Protein AF-A0AA85G7V7-F1 (afdb_monomer)

pLDDT: mean 88.7, std 12.55, range [37.25, 98.38]

Sequence (178 aa):
MRIQRNQSQPVPSDRFKNKISYIYYGAPQFSCSYYGSHVQQIQFSEDLDRDYVFALERSHIGTINNYIEENEKSEARVLDEKELLGVQRNFSIKINGSDVTATMTSLIHPNGKISFYYDNIPKEIEESQLTSKINGIEKCGNGLTKHEISVPAKWIKSGSLVEFEAIGEYVYRNNGRK

Solvent-accessible surface area (backbone atoms only — not comparable to full-atom values): 9751 Å² total; per-residue (Å²): 116,50,80,47,67,81,44,74,81,92,65,68,73,84,63,39,68,45,71,43,91,51,70,40,79,49,58,65,70,41,74,29,39,52,24,65,29,54,50,53,36,34,40,41,40,54,86,45,77,44,28,43,34,19,26,75,95,70,39,79,43,32,40,44,29,68,44,64,57,93,47,82,44,75,51,30,20,32,29,86,44,68,72,39,37,34,41,40,36,39,32,37,33,76,56,96,88,40,86,41,69,28,35,38,33,42,38,40,38,52,87,25,32,36,36,42,38,29,36,62,47,68,86,84,61,57,60,88,38,46,45,40,35,41,36,39,50,32,58,58,89,95,44,80,42,78,45,76,52,68,58,61,36,96,58,74,32,50,23,20,39,37,38,38,65,54,81,55,62,45,73,79,79,80,82,72,83,125

Nearest PDB structures (foldseek):
  2vgr-assembly3_C  TM=5.320E-01  e=8.558E+00  Prochlorococcus phage P-SSM2
  2vcl-assembly1_A  TM=3.700E-01  e=7.346E+00  Prochlorococcus phage P-SSM2
  2x9j-assembly2_B  TM=3.273E-01  e=5.992E+00  Prochlorococcus phage P-SSM2

Organism: NCBI:txid6188

Mean predicted aligned error: 5.6 Å

Radius of gyration: 16.6 Å; Cα contacts (8 Å, |Δi|>4): 435; chains: 1; bounding box: 49×33×54 Å

Foldseek 3Di:
DDKDFQADDPDDPVLLPAWAPAKDKAAALAWADAQAATWGIWIDGQPDQWIFTAGPPRHTFWIWGWFFPPFPHKIKTWRHDNFKTWIKIWTFHADPNDTFIKIWIWMAGNHRKIKIATARDDPRRDLVRGWGKIWGWADDPPDTDIDIDTDRSVQRDHRMMDMDHNHHHHDDDPPPDD

Structure (mmCIF, N/CA/C/O backbone):
data_AF-A0AA85G7V7-F1
#
_entry.id   AF-A0AA85G7V7-F1
#
loop_
_atom_site.group_PDB
_atom_site.id
_atom_site.type_symbol
_atom_site.label_atom_id
_atom_site.label_alt_id
_atom_site.label_comp_id
_atom_site.label_asym_id
_atom_site.label_entity_id
_atom_site.label_seq_id
_atom_site.pdbx_PDB_ins_code
_atom_site.Cartn_x
_atom_site.Cartn_y
_atom_site.Cartn_z
_atom_site.occupancy
_atom_site.B_iso_or_equiv
_atom_site.auth_seq_id
_atom_site.auth_comp_id
_atom_site.auth_asym_id
_atom_site.auth_atom_id
_atom_site.pdbx_PDB_model_num
ATOM 1 N N . MET A 1 1 ? -7.788 7.686 -11.917 1.00 90.38 1 MET A N 1
ATOM 2 C CA . MET A 1 1 ? -8.170 7.246 -10.556 1.00 90.38 1 MET A CA 1
ATOM 3 C C . MET A 1 1 ? -9.670 6.986 -10.521 1.00 90.38 1 MET A C 1
ATOM 5 O O . MET A 1 1 ? -10.423 7.823 -11.006 1.00 90.38 1 MET A O 1
ATOM 9 N N . ARG A 1 2 ? -10.097 5.850 -9.966 1.00 94.81 2 ARG A N 1
ATOM 10 C CA . ARG A 1 2 ? -11.501 5.477 -9.726 1.00 94.81 2 ARG A CA 1
ATOM 11 C C . ARG A 1 2 ? -11.693 5.246 -8.229 1.00 94.81 2 ARG A C 1
ATOM 13 O O . ARG A 1 2 ? -10.828 4.652 -7.602 1.00 94.81 2 ARG A O 1
ATOM 20 N N . ILE A 1 3 ? -12.808 5.707 -7.666 1.00 95.50 3 ILE A N 1
ATOM 21 C CA . ILE A 1 3 ? -13.117 5.550 -6.239 1.00 95.50 3 ILE A CA 1
ATOM 22 C C . ILE A 1 3 ? -14.445 4.809 -6.101 1.00 95.50 3 ILE A C 1
ATOM 24 O O . ILE A 1 3 ? -15.427 5.163 -6.754 1.00 95.50 3 ILE A 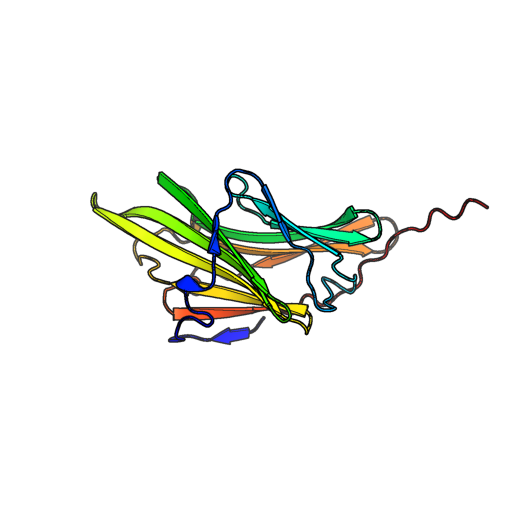O 1
ATOM 28 N N . GLN A 1 4 ? -14.468 3.794 -5.246 1.00 96.38 4 GLN A N 1
ATOM 29 C CA . GLN A 1 4 ? -15.639 2.993 -4.906 1.00 96.38 4 GLN A CA 1
ATOM 30 C C . GLN A 1 4 ? -15.806 2.990 -3.379 1.00 96.38 4 GLN A C 1
ATOM 32 O O . GLN A 1 4 ? -14.821 3.039 -2.646 1.00 96.38 4 GLN A O 1
ATOM 37 N N . ARG A 1 5 ? -17.049 2.968 -2.889 1.00 95.12 5 ARG A N 1
ATOM 38 C CA . ARG A 1 5 ? -17.381 3.003 -1.452 1.00 95.12 5 ARG A CA 1
ATOM 39 C C . ARG A 1 5 ? -18.168 1.766 -1.045 1.00 95.12 5 ARG A C 1
ATOM 41 O O . ARG A 1 5 ? -18.759 1.116 -1.906 1.00 95.12 5 ARG A O 1
ATOM 48 N N . ASN A 1 6 ? -18.226 1.512 0.262 1.00 95.00 6 ASN A N 1
ATOM 49 C CA . ASN A 1 6 ? -18.945 0.386 0.865 1.00 95.00 6 ASN A CA 1
ATOM 50 C C . ASN A 1 6 ? -18.523 -0.959 0.253 1.00 95.00 6 ASN A C 1
ATOM 52 O O . ASN A 1 6 ? -19.352 -1.834 0.014 1.00 95.00 6 ASN A O 1
ATOM 56 N N . GLN A 1 7 ? -17.238 -1.077 -0.071 1.00 96.06 7 GLN A N 1
ATOM 57 C CA . GLN A 1 7 ? -16.639 -2.291 -0.597 1.00 96.06 7 GLN A CA 1
ATOM 58 C C . GLN A 1 7 ? -16.220 -3.190 0.560 1.00 96.06 7 GLN A C 1
ATOM 60 O O . GLN A 1 7 ? -15.767 -2.708 1.597 1.00 96.06 7 GLN A O 1
ATOM 65 N N . SER A 1 8 ? -16.354 -4.497 0.364 1.00 92.44 8 SER A N 1
ATOM 66 C CA . SER A 1 8 ? -15.691 -5.480 1.214 1.00 92.44 8 SER A CA 1
ATOM 67 C C . SER A 1 8 ? -14.198 -5.528 0.897 1.00 92.44 8 SER A C 1
ATOM 69 O O . SER A 1 8 ? -13.766 -5.111 -0.182 1.00 92.44 8 SER A O 1
ATOM 71 N N . GLN A 1 9 ? -13.412 -6.075 1.823 1.00 91.38 9 GLN A N 1
ATOM 72 C CA . GLN A 1 9 ? -11.984 -6.259 1.618 1.00 91.38 9 GLN A CA 1
ATOM 73 C C . GLN A 1 9 ? -11.725 -7.086 0.343 1.00 91.38 9 GLN A C 1
ATOM 75 O O . GLN A 1 9 ? -12.267 -8.186 0.214 1.00 91.38 9 GLN A O 1
ATOM 80 N N . PRO A 1 10 ? -10.900 -6.591 -0.601 1.00 93.25 10 PRO A N 1
ATOM 81 C CA . PRO A 1 10 ? -10.715 -7.242 -1.900 1.00 93.25 10 PRO A CA 1
ATOM 82 C C . PRO A 1 10 ? -9.956 -8.570 -1.798 1.00 93.25 10 PRO A C 1
ATOM 84 O O . PRO A 1 10 ? -10.078 -9.428 -2.669 1.00 93.25 10 PRO A O 1
ATOM 87 N N . VAL A 1 11 ? -9.158 -8.738 -0.741 1.00 94.56 11 VAL A N 1
ATOM 88 C CA . VAL A 1 11 ? -8.364 -9.938 -0.475 1.00 94.56 11 VAL A CA 1
ATOM 89 C C . VAL A 1 11 ? -8.426 -10.247 1.020 1.00 94.56 11 VAL A C 1
ATOM 91 O O . VAL A 1 11 ? -8.080 -9.362 1.799 1.00 94.56 11 VAL A O 1
ATOM 94 N N . PRO A 1 12 ? -8.806 -11.468 1.435 1.00 94.06 12 PRO A N 1
ATOM 95 C CA . PRO A 1 12 ? -8.785 -11.878 2.839 1.00 94.06 12 PRO A CA 1
ATOM 96 C C . PRO A 1 12 ? -7.427 -11.649 3.529 1.00 94.06 12 PRO A C 1
ATOM 98 O O . PRO A 1 12 ? -6.375 -11.945 2.956 1.00 94.06 12 PRO A O 1
ATOM 101 N N . SER A 1 13 ? -7.438 -11.132 4.764 1.00 91.75 13 SER A N 1
ATOM 102 C CA . SER A 1 13 ? -6.216 -10.785 5.516 1.00 91.75 13 SER A CA 1
ATOM 103 C C . SER A 1 13 ? -5.284 -11.974 5.785 1.00 91.75 13 SER A C 1
ATOM 105 O O . SER A 1 13 ? -4.071 -11.801 5.866 1.00 91.75 13 SER A O 1
ATOM 107 N N . ASP A 1 14 ? -5.812 -13.195 5.877 1.00 93.69 14 ASP A N 1
ATOM 108 C CA . ASP A 1 14 ? -5.041 -14.428 6.091 1.00 93.69 14 ASP A CA 1
ATOM 109 C C . ASP A 1 14 ? -4.163 -14.823 4.887 1.00 93.69 14 ASP A C 1
ATOM 111 O O . ASP A 1 14 ? -3.233 -15.625 5.026 1.00 93.69 14 ASP A O 1
ATOM 115 N N . ARG A 1 15 ? -4.394 -14.220 3.713 1.00 96.50 15 ARG A N 1
ATOM 116 C CA . ARG A 1 15 ? -3.519 -14.387 2.542 1.00 96.50 15 ARG A CA 1
ATOM 117 C C . ARG A 1 15 ? -2.224 -13.579 2.632 1.00 96.50 15 ARG A C 1
ATOM 119 O O . ARG A 1 15 ? -1.253 -13.933 1.966 1.00 96.50 15 ARG A O 1
ATOM 126 N N . PHE A 1 16 ? -2.157 -12.553 3.481 1.00 96.31 16 PHE A N 1
ATOM 127 C CA . PHE A 1 16 ? -0.933 -11.782 3.721 1.00 96.31 16 PHE A CA 1
ATOM 128 C C . PHE A 1 16 ? -0.045 -12.519 4.734 1.00 96.31 16 PHE A C 1
ATOM 130 O O . PHE A 1 16 ? -0.104 -12.282 5.942 1.00 96.31 16 PHE A O 1
ATOM 137 N N . LYS A 1 17 ? 0.758 -13.465 4.239 1.00 92.12 17 LYS A N 1
ATOM 138 C CA . LYS A 1 17 ? 1.506 -14.420 5.079 1.00 92.12 17 LYS A CA 1
ATOM 139 C C . LYS A 1 17 ? 2.880 -13.919 5.517 1.00 92.12 17 LYS A C 1
ATOM 141 O O . LYS A 1 17 ? 3.362 -14.313 6.577 1.00 92.12 17 LYS A O 1
ATOM 146 N N . ASN A 1 18 ? 3.516 -13.066 4.718 1.00 92.44 18 ASN A N 1
ATOM 147 C CA . ASN A 1 18 ? 4.919 -12.709 4.908 1.00 92.44 18 ASN A CA 1
ATOM 148 C C . ASN A 1 18 ? 5.035 -11.436 5.746 1.00 92.44 18 ASN A C 1
ATOM 150 O O . ASN A 1 18 ? 4.876 -10.338 5.216 1.00 92.44 18 ASN A O 1
ATOM 154 N N . LYS A 1 19 ? 5.307 -11.566 7.048 1.00 93.81 19 LYS A N 1
ATOM 155 C CA . LYS A 1 19 ? 5.587 -10.406 7.906 1.00 93.81 19 LYS A CA 1
ATOM 156 C C . LYS A 1 19 ? 6.897 -9.734 7.483 1.00 93.81 19 LYS A C 1
ATOM 158 O O . LYS A 1 19 ? 7.908 -10.410 7.299 1.00 93.81 19 LYS A O 1
ATOM 163 N N . ILE A 1 20 ? 6.868 -8.413 7.345 1.00 91.94 20 ILE A N 1
ATOM 164 C CA . ILE A 1 20 ? 8.054 -7.593 7.090 1.00 91.94 20 ILE A CA 1
ATOM 165 C C . ILE A 1 20 ? 8.674 -7.252 8.445 1.00 91.94 20 ILE A C 1
ATOM 167 O O . ILE A 1 20 ? 7.938 -6.885 9.350 1.00 91.94 20 ILE A O 1
ATOM 171 N N . SER A 1 21 ? 9.991 -7.420 8.587 1.00 86.44 21 SER A N 1
ATOM 172 C CA . SER A 1 21 ? 10.745 -7.023 9.792 1.00 86.44 21 SER A CA 1
ATOM 173 C C . SER A 1 21 ? 11.713 -5.856 9.558 1.00 86.44 21 SER A C 1
ATOM 175 O O . SER A 1 21 ? 12.364 -5.400 10.488 1.00 86.44 21 SER A O 1
ATOM 177 N N . TYR A 1 22 ? 11.930 -5.486 8.290 1.00 87.00 22 TYR A N 1
ATOM 178 C CA . TYR A 1 22 ? 12.720 -4.324 7.870 1.00 87.00 22 TYR A CA 1
ATOM 179 C C . TYR A 1 22 ? 12.379 -3.982 6.413 1.00 87.00 22 TYR A C 1
ATOM 181 O O . TYR A 1 22 ? 11.714 -2.986 6.114 1.00 87.00 22 TYR A O 1
ATOM 189 N N . ILE A 1 23 ? 12.771 -4.870 5.492 1.00 92.56 23 ILE A N 1
ATOM 190 C CA . ILE A 1 23 ? 12.525 -4.754 4.053 1.00 92.56 23 ILE A CA 1
ATOM 191 C C . ILE A 1 23 ? 12.128 -6.122 3.490 1.00 92.56 23 ILE A C 1
ATOM 193 O O . ILE A 1 23 ? 12.767 -7.129 3.794 1.00 92.56 23 ILE A O 1
ATOM 197 N N . TYR A 1 24 ? 11.119 -6.144 2.620 1.00 94.50 24 TYR A N 1
ATOM 198 C CA . TYR A 1 24 ? 10.768 -7.281 1.769 1.00 94.50 24 TYR A CA 1
ATOM 199 C C . TYR A 1 24 ? 10.870 -6.873 0.297 1.00 94.50 24 TYR A C 1
ATOM 201 O O . TYR A 1 24 ? 10.318 -5.853 -0.114 1.00 94.50 24 TYR A O 1
ATOM 209 N N . TYR A 1 25 ? 11.544 -7.688 -0.510 1.00 94.00 25 TYR A N 1
ATOM 210 C CA . TYR A 1 25 ? 11.654 -7.476 -1.951 1.00 94.00 25 TYR A CA 1
ATOM 211 C C . TYR A 1 25 ? 10.684 -8.400 -2.690 1.00 94.00 25 TYR A C 1
ATOM 213 O O . TYR A 1 25 ? 10.953 -9.591 -2.827 1.00 94.00 25 TYR A O 1
ATOM 221 N N . GLY A 1 26 ? 9.571 -7.852 -3.176 1.00 92.75 26 GLY A N 1
ATOM 222 C CA . GLY A 1 26 ? 8.610 -8.575 -4.007 1.00 92.75 26 GLY A CA 1
ATOM 223 C C . GLY A 1 26 ? 8.952 -8.434 -5.484 1.00 92.75 26 GLY A C 1
ATOM 224 O O . GLY A 1 26 ? 9.066 -7.317 -5.985 1.00 92.75 26 GLY A O 1
ATOM 225 N N . ALA A 1 27 ? 9.109 -9.552 -6.187 1.00 93.50 27 ALA A N 1
ATOM 226 C CA . ALA A 1 27 ? 9.249 -9.575 -7.639 1.00 93.50 27 ALA A CA 1
ATOM 227 C C . ALA A 1 27 ? 7.928 -10.083 -8.236 1.00 93.50 27 ALA A C 1
ATOM 229 O O . ALA A 1 27 ? 7.609 -11.257 -8.032 1.00 93.50 27 ALA A O 1
ATOM 230 N N . PRO A 1 28 ? 7.142 -9.237 -8.933 1.00 93.19 28 PRO A N 1
ATOM 231 C CA . PRO A 1 28 ? 5.904 -9.683 -9.559 1.00 93.19 28 PRO A CA 1
ATOM 232 C C . PRO A 1 28 ? 6.138 -10.925 -10.429 1.00 93.19 28 PRO A C 1
ATOM 234 O O . PRO A 1 28 ? 6.977 -10.924 -11.326 1.00 93.19 28 PRO A O 1
ATOM 237 N N . GLN A 1 29 ? 5.371 -11.987 -10.185 1.00 94.00 29 GLN A N 1
ATOM 238 C CA . GLN A 1 29 ? 5.390 -13.214 -11.000 1.00 94.00 29 GLN A CA 1
ATOM 239 C C . GLN A 1 29 ? 4.564 -13.074 -12.293 1.00 94.00 29 GLN A C 1
ATOM 241 O O . GLN A 1 29 ? 4.381 -14.032 -13.044 1.00 94.00 29 GLN A O 1
ATOM 246 N N . PHE A 1 30 ? 4.075 -11.865 -12.548 1.00 93.88 30 PHE A N 1
ATOM 247 C CA . PHE A 1 30 ? 3.276 -11.455 -13.686 1.00 93.88 30 PHE A CA 1
ATOM 248 C C . PHE A 1 30 ? 3.885 -10.191 -14.293 1.00 93.88 30 PHE A C 1
ATOM 250 O O . PHE A 1 30 ? 4.529 -9.397 -13.608 1.00 93.88 30 PHE A O 1
ATOM 257 N N . SER A 1 31 ? 3.658 -9.976 -15.588 1.00 91.62 31 SER A N 1
ATOM 258 C CA . SER A 1 31 ? 4.091 -8.739 -16.232 1.00 91.62 31 SER A CA 1
ATOM 259 C C . SER A 1 31 ? 3.176 -7.597 -15.817 1.00 91.62 31 SER A C 1
ATOM 261 O O . SER A 1 31 ? 1.988 -7.641 -16.109 1.00 91.62 31 SER A O 1
ATOM 263 N N . CYS A 1 32 ? 3.727 -6.560 -15.198 1.00 92.31 32 CYS A N 1
ATOM 264 C CA . CYS A 1 32 ? 3.035 -5.298 -14.969 1.00 92.31 32 CYS A CA 1
ATOM 265 C C . CYS A 1 32 ? 3.955 -4.112 -15.276 1.00 92.31 32 CYS A C 1
ATOM 267 O O . CYS A 1 32 ? 5.183 -4.248 -15.348 1.00 92.31 32 CYS A O 1
ATOM 269 N N . SER A 1 33 ? 3.341 -2.948 -15.474 1.00 90.44 33 SER A N 1
ATOM 270 C CA . SER A 1 33 ? 4.039 -1.701 -15.778 1.00 90.44 33 SER A CA 1
ATOM 271 C C . SER A 1 33 ? 3.638 -0.601 -14.803 1.00 90.44 33 SER A C 1
ATOM 273 O O . SER A 1 33 ? 2.505 -0.566 -14.326 1.00 90.44 33 SER A O 1
ATOM 275 N N . TYR A 1 34 ? 4.564 0.315 -14.538 1.00 89.88 34 TYR A N 1
ATOM 276 C CA . TYR A 1 34 ? 4.383 1.478 -13.677 1.00 89.88 34 TYR A CA 1
ATOM 277 C C . TYR A 1 34 ? 4.953 2.706 -14.398 1.00 89.88 34 TYR A C 1
ATOM 279 O O . TYR A 1 34 ? 6.154 2.753 -14.665 1.00 89.88 34 TYR A O 1
ATOM 287 N N . TYR A 1 35 ? 4.090 3.658 -14.782 1.00 85.81 35 TYR A N 1
ATOM 288 C CA . TYR A 1 35 ? 4.427 4.751 -15.714 1.00 85.81 35 TYR A CA 1
ATOM 289 C C . TYR A 1 35 ? 5.179 4.230 -16.949 1.00 85.81 35 TYR A C 1
ATOM 291 O O . TYR A 1 35 ? 6.292 4.648 -17.254 1.00 85.81 35 TYR A O 1
ATOM 299 N N . GLY A 1 36 ? 4.603 3.230 -17.621 1.00 83.75 36 GLY A N 1
ATOM 300 C CA . GLY A 1 36 ? 5.126 2.696 -18.885 1.00 83.75 36 GLY A CA 1
ATOM 301 C C . GLY A 1 36 ? 6.381 1.822 -18.768 1.00 83.75 36 GLY A C 1
ATOM 302 O O . GLY A 1 36 ? 6.701 1.106 -19.712 1.00 83.75 36 GLY A O 1
ATOM 303 N N . SER A 1 37 ? 7.063 1.801 -17.618 1.00 87.69 37 SER A N 1
ATOM 304 C CA . SER A 1 37 ? 8.195 0.901 -17.379 1.00 87.69 37 SER A CA 1
ATOM 305 C C . SER A 1 37 ? 7.769 -0.422 -16.772 1.00 87.69 37 SER A C 1
ATOM 307 O O . SER A 1 37 ? 6.972 -0.452 -15.837 1.00 87.69 37 SER A O 1
ATOM 309 N N . HIS A 1 38 ? 8.356 -1.511 -17.269 1.00 91.19 38 HIS A N 1
ATOM 310 C CA . HIS A 1 38 ? 8.171 -2.839 -16.699 1.00 91.19 38 HIS A CA 1
ATOM 311 C C . HIS A 1 38 ? 8.708 -2.894 -15.263 1.00 91.19 38 HIS A C 1
ATOM 313 O O . HIS A 1 38 ? 9.866 -2.542 -15.010 1.00 91.19 38 HIS A O 1
ATOM 319 N N . VAL A 1 39 ? 7.867 -3.346 -14.334 1.00 92.25 39 VAL A N 1
ATOM 320 C CA . VAL A 1 39 ? 8.228 -3.487 -12.921 1.00 92.25 39 VAL A CA 1
ATOM 321 C C . VAL A 1 39 ? 8.983 -4.794 -12.729 1.00 92.25 39 VAL A C 1
ATOM 323 O O . VAL A 1 39 ? 8.438 -5.869 -12.956 1.00 92.25 39 VAL A O 1
ATOM 326 N N . GLN A 1 40 ? 10.228 -4.704 -12.266 1.00 93.75 40 GLN A N 1
ATOM 327 C CA . GLN A 1 40 ? 11.017 -5.886 -11.912 1.00 93.75 40 GLN A CA 1
ATOM 328 C C . GLN A 1 40 ? 10.889 -6.254 -10.442 1.00 93.75 40 GLN A C 1
ATOM 330 O O . GLN A 1 40 ? 10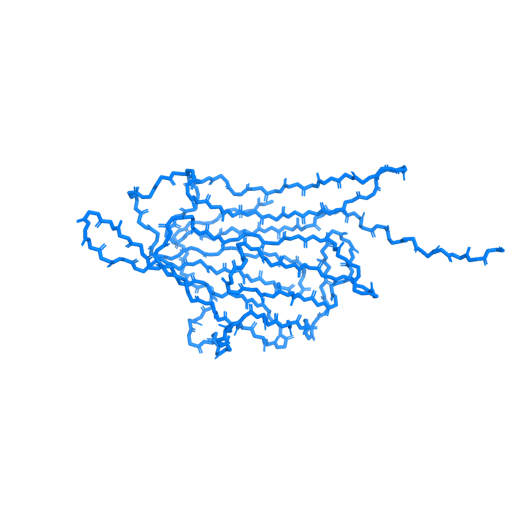.923 -7.428 -10.079 1.00 93.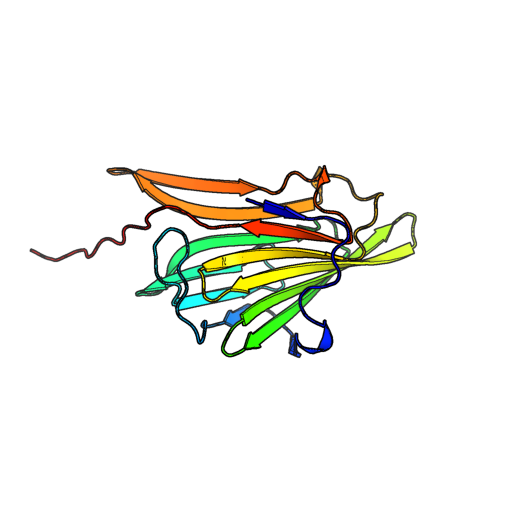75 40 GLN A O 1
ATOM 335 N N . GLN A 1 41 ? 10.818 -5.240 -9.585 1.00 94.94 41 GLN A N 1
ATOM 336 C CA . GLN A 1 41 ? 10.881 -5.429 -8.149 1.00 94.94 41 GLN A CA 1
ATOM 337 C C . GLN A 1 41 ? 10.202 -4.274 -7.433 1.00 94.94 41 GLN A C 1
ATOM 339 O O . GLN A 1 41 ? 10.233 -3.124 -7.877 1.00 94.94 41 GLN A O 1
ATOM 344 N N . ILE A 1 42 ? 9.630 -4.597 -6.283 1.00 94.94 42 ILE A N 1
ATOM 345 C CA . ILE A 1 42 ? 9.064 -3.647 -5.345 1.00 94.94 42 ILE A CA 1
ATOM 346 C C . ILE A 1 42 ? 9.677 -3.914 -3.986 1.00 94.94 42 ILE A C 1
ATOM 348 O O . ILE A 1 42 ? 9.718 -5.050 -3.513 1.00 94.94 42 ILE A O 1
ATOM 352 N N . GLN A 1 43 ? 10.180 -2.856 -3.374 1.00 95.12 43 GLN A N 1
ATOM 353 C CA . GLN A 1 43 ? 10.709 -2.889 -2.027 1.00 95.12 43 GLN A CA 1
ATOM 354 C C . GLN A 1 43 ? 9.627 -2.393 -1.075 1.00 95.12 43 GLN A C 1
ATOM 356 O O . GLN A 1 43 ? 9.345 -1.194 -1.027 1.00 95.12 43 GLN A O 1
ATOM 361 N N . PHE A 1 44 ? 9.056 -3.320 -0.314 1.00 94.44 44 PHE A N 1
ATOM 362 C CA . PHE A 1 44 ? 8.157 -3.018 0.788 1.00 94.44 44 PHE A CA 1
ATOM 363 C C . PHE A 1 44 ? 8.968 -2.818 2.062 1.00 94.44 44 PHE A C 1
ATOM 365 O O . PHE A 1 44 ? 9.881 -3.597 2.348 1.00 94.44 44 PHE A O 1
ATOM 372 N N . SER A 1 45 ? 8.639 -1.792 2.835 1.00 87.12 45 SER A N 1
ATOM 373 C CA . SER A 1 45 ? 9.296 -1.511 4.110 1.00 87.12 45 SER A CA 1
ATOM 374 C C . SER A 1 45 ? 8.277 -1.389 5.234 1.00 87.12 45 SER A C 1
ATOM 376 O O . SER A 1 45 ? 7.145 -0.943 5.014 1.00 87.12 45 SER A O 1
ATOM 378 N N . GLU A 1 46 ? 8.693 -1.830 6.420 1.00 83.62 46 GLU A N 1
ATOM 379 C CA . GLU A 1 46 ? 7.944 -1.644 7.665 1.00 83.62 46 GLU A CA 1
ATOM 380 C C . GLU A 1 46 ? 8.132 -0.220 8.208 1.00 83.62 46 GLU A C 1
ATOM 382 O O . GLU A 1 46 ? 7.147 0.436 8.532 1.00 83.62 46 GLU A O 1
ATOM 387 N N . ASP A 1 47 ? 9.375 0.275 8.210 1.00 77.38 47 ASP A N 1
ATOM 388 C CA . ASP A 1 47 ? 9.751 1.563 8.817 1.00 77.38 47 ASP A CA 1
ATOM 389 C C . ASP A 1 47 ? 9.626 2.760 7.871 1.00 77.38 47 ASP A C 1
ATOM 391 O O . ASP A 1 47 ? 9.662 3.913 8.300 1.00 77.38 47 ASP A O 1
ATOM 395 N N . LEU A 1 48 ? 9.557 2.508 6.562 1.00 76.94 48 LEU A N 1
ATOM 396 C CA . LEU A 1 48 ? 9.380 3.569 5.583 1.00 76.94 48 LEU A CA 1
ATOM 397 C C . LEU A 1 48 ? 7.904 3.658 5.211 1.00 76.94 48 LEU A C 1
ATOM 399 O O . LEU A 1 48 ? 7.307 2.695 4.733 1.00 76.94 48 LEU A O 1
ATOM 403 N N . ASP A 1 49 ? 7.361 4.868 5.306 1.00 82.19 49 ASP A N 1
ATOM 404 C CA . ASP A 1 49 ? 6.001 5.250 4.894 1.00 82.19 49 ASP A CA 1
ATOM 405 C C . ASP A 1 49 ? 5.769 5.192 3.363 1.00 82.19 49 ASP A C 1
ATOM 407 O O . ASP A 1 49 ? 4.973 5.939 2.780 1.00 82.19 49 ASP A O 1
ATOM 411 N N . ARG A 1 50 ? 6.544 4.364 2.655 1.00 89.88 50 ARG A N 1
ATOM 412 C CA . ARG A 1 50 ? 6.525 4.216 1.201 1.00 89.88 50 ARG A CA 1
ATOM 413 C C . ARG A 1 50 ? 7.136 2.898 0.741 1.00 89.88 50 ARG A C 1
ATOM 415 O O . ARG A 1 50 ? 8.127 2.423 1.291 1.00 89.88 50 ARG A O 1
ATOM 422 N N . ASP A 1 51 ? 6.594 2.405 -0.361 1.00 93.50 51 ASP A N 1
ATOM 423 C CA . ASP A 1 51 ? 7.094 1.274 -1.129 1.00 93.50 51 ASP A CA 1
ATOM 424 C C . ASP A 1 51 ? 7.806 1.792 -2.381 1.00 93.50 51 ASP A C 1
ATOM 426 O O . ASP A 1 51 ? 7.265 2.640 -3.096 1.00 93.50 51 ASP A O 1
ATOM 430 N N . TYR A 1 52 ? 9.016 1.304 -2.658 1.00 92.50 52 TYR A N 1
ATOM 431 C CA . TYR A 1 52 ? 9.793 1.727 -3.829 1.00 92.50 52 TYR A CA 1
ATOM 432 C C . TYR A 1 52 ? 9.590 0.761 -4.990 1.00 92.50 52 TYR A C 1
ATOM 434 O O . TYR A 1 52 ? 9.730 -0.450 -4.830 1.00 92.50 52 TYR A O 1
ATOM 442 N N . VAL A 1 53 ? 9.312 1.306 -6.170 1.00 90.88 53 VAL A N 1
ATOM 443 C CA . VAL A 1 53 ? 9.113 0.550 -7.407 1.00 90.88 53 VAL A CA 1
ATOM 444 C C . VAL A 1 53 ? 10.363 0.674 -8.273 1.00 90.88 53 VAL A C 1
ATOM 446 O O . VAL A 1 53 ? 10.848 1.784 -8.526 1.00 90.88 53 VAL A O 1
ATOM 449 N N . PHE A 1 54 ? 10.873 -0.462 -8.746 1.00 89.50 54 PHE A N 1
ATOM 450 C CA . PHE A 1 54 ? 12.093 -0.551 -9.544 1.00 89.50 54 PHE A CA 1
ATOM 451 C C . PHE A 1 54 ? 11.846 -1.216 -10.905 1.00 89.50 54 PHE A C 1
ATOM 453 O O . PHE A 1 54 ? 11.153 -2.233 -11.009 1.00 89.50 54 PHE A O 1
ATOM 460 N N . ALA A 1 55 ? 12.464 -0.649 -11.942 1.00 86.75 55 ALA A N 1
ATOM 461 C CA . ALA A 1 55 ? 12.569 -1.224 -13.282 1.00 86.75 55 ALA A CA 1
ATOM 462 C C . ALA A 1 55 ? 13.889 -1.997 -13.466 1.00 86.75 55 ALA A C 1
ATOM 464 O O . ALA A 1 55 ? 14.648 -2.212 -12.515 1.00 86.75 55 ALA A O 1
ATOM 465 N N . LEU A 1 56 ? 14.156 -2.383 -14.721 1.00 77.94 56 LEU A N 1
ATOM 466 C CA . LEU A 1 56 ? 15.431 -2.920 -15.208 1.00 77.94 56 LEU A CA 1
ATOM 467 C C . LEU A 1 56 ? 16.643 -2.213 -14.595 1.00 77.94 56 LEU A C 1
ATOM 469 O O . LEU A 1 56 ? 16.648 -1.000 -14.391 1.00 77.94 56 LEU A O 1
ATOM 473 N N . GLU A 1 57 ? 17.663 -3.015 -14.280 1.00 78.62 57 GLU A N 1
ATOM 474 C CA . GLU A 1 57 ? 18.921 -2.566 -13.666 1.00 78.62 57 GLU A CA 1
ATOM 475 C C . GLU A 1 57 ? 18.737 -1.870 -12.305 1.00 78.62 57 GLU A C 1
ATOM 477 O O . GLU A 1 57 ? 19.608 -1.131 -11.852 1.00 78.62 57 GLU A O 1
ATOM 482 N N . ARG A 1 58 ? 17.616 -2.145 -11.619 1.00 74.88 58 ARG A N 1
ATOM 483 C CA . ARG A 1 58 ? 17.244 -1.541 -10.328 1.00 74.88 58 ARG A CA 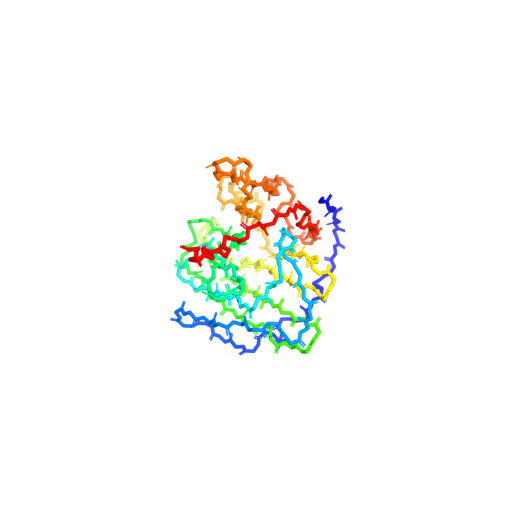1
ATOM 484 C C . ARG A 1 58 ? 17.101 -0.023 -10.403 1.00 74.88 58 ARG A C 1
ATOM 486 O O . ARG A 1 58 ? 17.340 0.682 -9.422 1.00 74.88 58 ARG A O 1
ATOM 493 N N . SER A 1 59 ? 16.683 0.492 -11.556 1.00 84.56 59 SER A N 1
ATOM 494 C CA . SER A 1 59 ? 16.353 1.905 -11.671 1.00 84.56 59 SER A CA 1
ATOM 495 C C . SER A 1 59 ? 15.069 2.210 -10.901 1.00 84.56 59 SER A C 1
ATOM 497 O O . SER A 1 59 ? 14.031 1.604 -11.161 1.00 84.56 59 SER A O 1
ATOM 499 N N . HIS A 1 60 ? 15.122 3.143 -9.952 1.00 89.12 60 HIS A N 1
ATOM 500 C CA . HIS A 1 60 ? 13.942 3.587 -9.213 1.00 89.12 60 HIS A CA 1
ATOM 501 C C . HIS A 1 60 ? 13.015 4.398 -10.132 1.00 89.12 60 HIS A C 1
ATOM 503 O O . HIS A 1 60 ? 13.417 5.430 -10.677 1.00 89.12 60 HIS A O 1
ATOM 509 N N . ILE A 1 61 ? 11.775 3.929 -10.289 1.00 88.94 61 ILE A N 1
ATOM 510 C CA . ILE A 1 61 ? 10.783 4.515 -11.208 1.00 88.94 61 ILE A CA 1
ATOM 511 C C . ILE A 1 61 ? 9.614 5.190 -10.489 1.00 88.94 61 ILE A C 1
ATOM 513 O O . ILE A 1 61 ? 8.875 5.964 -11.100 1.00 88.94 61 ILE A O 1
ATOM 517 N N . GLY A 1 62 ? 9.461 4.953 -9.185 1.00 91.31 62 GLY A N 1
ATOM 518 C CA . GLY A 1 62 ? 8.430 5.611 -8.402 1.00 91.31 62 GLY A CA 1
ATOM 519 C C . GLY A 1 62 ? 8.193 5.022 -7.022 1.00 91.31 62 GLY A C 1
ATOM 520 O O . GLY A 1 62 ? 8.839 4.063 -6.610 1.00 91.31 62 GLY A O 1
ATOM 521 N N . THR A 1 63 ? 7.240 5.621 -6.312 1.0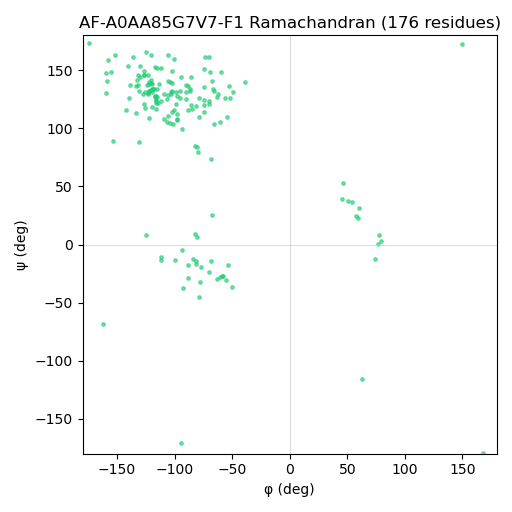0 93.62 63 THR A N 1
ATOM 522 C CA . THR A 1 63 ? 6.866 5.215 -4.951 1.00 93.62 63 THR A CA 1
ATOM 523 C C . THR A 1 63 ? 5.363 5.066 -4.800 1.00 93.62 63 THR A C 1
ATOM 525 O O . THR A 1 63 ? 4.597 5.812 -5.408 1.00 93.62 63 THR A O 1
ATOM 528 N N . ILE A 1 64 ? 4.953 4.113 -3.971 1.00 95.06 64 ILE A N 1
ATOM 529 C CA . ILE A 1 64 ? 3.570 3.902 -3.553 1.00 95.06 64 ILE A CA 1
ATOM 530 C C . ILE A 1 64 ? 3.518 4.190 -2.054 1.00 95.06 64 ILE A C 1
ATOM 532 O O . ILE A 1 64 ? 4.224 3.560 -1.274 1.00 95.06 64 ILE A O 1
ATOM 536 N N . ASN A 1 65 ? 2.692 5.140 -1.639 1.00 95.06 65 ASN A N 1
ATOM 537 C CA . ASN A 1 65 ? 2.545 5.532 -0.244 1.00 95.06 65 ASN A CA 1
ATOM 538 C C . ASN A 1 65 ? 1.117 5.226 0.191 1.00 95.06 65 ASN A C 1
ATOM 540 O O . ASN A 1 65 ? 0.170 5.655 -0.467 1.00 95.06 65 ASN A O 1
ATOM 544 N N . ASN A 1 66 ? 0.964 4.502 1.292 1.00 95.12 66 ASN A N 1
ATOM 545 C CA . ASN A 1 66 ? -0.334 4.184 1.874 1.00 95.12 66 ASN A CA 1
ATOM 546 C C . ASN A 1 66 ? -0.145 3.943 3.376 1.00 95.12 66 ASN A C 1
ATOM 548 O O . ASN A 1 66 ? 0.211 2.832 3.781 1.00 95.12 66 ASN A O 1
ATOM 552 N N . TYR A 1 67 ? -0.245 5.016 4.159 1.00 93.56 67 TYR A N 1
ATOM 553 C CA . TYR A 1 67 ? 0.112 5.024 5.575 1.00 93.56 67 TYR A CA 1
ATOM 554 C C . TYR A 1 67 ? -0.685 6.057 6.381 1.00 93.56 67 TYR A C 1
ATOM 556 O O . TYR A 1 67 ? -1.291 6.978 5.822 1.00 93.56 67 TYR A O 1
ATOM 564 N N . ILE A 1 68 ? -0.669 5.871 7.703 1.00 94.12 68 ILE A N 1
ATOM 565 C CA . ILE A 1 68 ? -1.257 6.778 8.691 1.00 94.12 68 ILE A CA 1
ATOM 566 C C . ILE A 1 68 ? -0.127 7.326 9.564 1.00 94.12 68 ILE A C 1
ATOM 568 O O . ILE A 1 68 ? 0.611 6.549 10.176 1.00 94.12 68 ILE A O 1
ATOM 572 N N . GLU A 1 69 ? 0.020 8.646 9.601 1.00 90.81 69 GLU A N 1
ATOM 573 C CA . GLU A 1 69 ? 0.981 9.342 10.467 1.00 90.81 69 GLU A CA 1
ATOM 574 C C . GLU A 1 69 ? 0.562 9.263 11.940 1.00 90.81 69 GLU A C 1
ATOM 576 O O . GLU A 1 69 ? -0.584 8.954 12.255 1.00 90.81 69 GLU A O 1
ATOM 581 N N . GLU A 1 70 ? 1.506 9.514 12.852 1.00 86.88 70 GLU A N 1
ATOM 582 C CA . GLU A 1 70 ? 1.250 9.569 14.304 1.00 86.88 70 GLU A CA 1
ATOM 583 C C . GLU A 1 70 ? 0.640 8.283 14.908 1.00 86.88 70 GLU A C 1
ATOM 585 O O . GLU A 1 70 ? 0.017 8.301 15.969 1.00 86.88 70 GLU A O 1
ATOM 590 N N . ASN A 1 71 ? 0.856 7.134 14.259 1.00 87.31 71 ASN A N 1
ATOM 591 C CA . ASN A 1 71 ? 0.525 5.828 14.822 1.00 87.31 71 ASN A CA 1
ATOM 592 C C . ASN A 1 71 ? 1.535 5.425 15.915 1.00 87.31 71 ASN A C 1
ATOM 594 O O . ASN A 1 71 ? 2.705 5.800 15.869 1.00 87.31 71 ASN A O 1
ATOM 598 N N . GLU A 1 72 ? 1.097 4.628 16.893 1.00 86.75 72 GLU A N 1
ATOM 599 C CA . GLU A 1 72 ? 1.988 4.124 17.951 1.00 86.75 72 GLU A CA 1
ATOM 600 C C . GLU A 1 72 ? 2.857 2.962 17.470 1.00 86.75 72 GLU A C 1
ATOM 602 O O . GLU A 1 72 ? 3.970 2.746 17.954 1.00 86.75 72 GLU A O 1
ATOM 607 N N . LYS A 1 73 ? 2.305 2.168 16.552 1.00 88.38 73 LYS A N 1
ATOM 608 C CA . LYS A 1 73 ? 2.940 0.984 15.990 1.00 88.38 73 LYS A CA 1
ATOM 609 C C . LYS A 1 73 ? 2.297 0.638 14.657 1.00 88.38 73 LYS A C 1
ATOM 611 O O . LYS A 1 73 ? 1.070 0.636 14.548 1.00 88.38 73 LYS A O 1
ATOM 616 N N . SER A 1 74 ? 3.112 0.213 13.702 1.00 90.88 74 SER A N 1
ATOM 617 C CA . SER A 1 74 ? 2.658 -0.428 12.475 1.00 90.88 74 SER A CA 1
ATOM 618 C C . SER A 1 74 ? 3.143 -1.882 12.409 1.00 90.88 74 SER A C 1
ATOM 620 O O . SER A 1 74 ? 4.146 -2.260 13.011 1.00 90.88 74 SER A O 1
ATOM 622 N N . GLU A 1 75 ? 2.389 -2.733 11.718 1.00 93.00 75 GLU A N 1
ATOM 623 C CA . GLU A 1 75 ? 2.847 -4.045 11.258 1.00 93.00 75 GLU A CA 1
ATOM 624 C C . GLU A 1 75 ? 2.498 -4.178 9.778 1.00 93.00 75 GLU A C 1
ATOM 626 O O . GLU A 1 75 ? 1.357 -3.925 9.383 1.00 93.00 75 GLU A O 1
ATOM 631 N N . ALA A 1 76 ? 3.462 -4.617 8.969 1.00 94.50 76 ALA A N 1
ATOM 632 C CA . ALA A 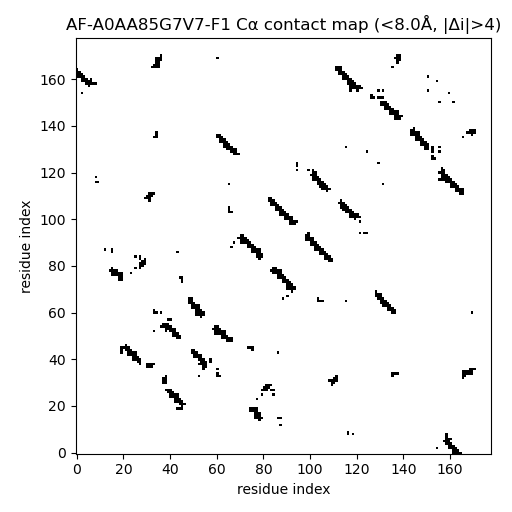1 76 ? 3.270 -4.841 7.543 1.00 94.50 76 ALA A CA 1
ATOM 633 C C . ALA A 1 76 ? 3.387 -6.328 7.182 1.00 94.50 76 ALA A C 1
ATOM 635 O O . ALA A 1 76 ? 4.273 -7.046 7.658 1.00 94.50 76 ALA A O 1
ATOM 636 N N . ARG A 1 77 ? 2.499 -6.794 6.300 1.00 95.75 77 ARG A N 1
ATOM 637 C CA . ARG A 1 77 ? 2.516 -8.152 5.747 1.00 95.75 77 ARG A CA 1
ATOM 638 C C . ARG A 1 77 ? 2.344 -8.130 4.240 1.00 95.75 77 ARG A C 1
ATOM 640 O O . ARG A 1 77 ? 1.546 -7.356 3.721 1.00 95.75 77 ARG A O 1
ATOM 647 N N . VAL A 1 78 ? 3.065 -9.001 3.546 1.00 96.69 78 VAL A N 1
ATOM 648 C CA . VAL A 1 78 ? 3.067 -9.087 2.084 1.00 96.69 78 VAL A CA 1
ATOM 649 C C . VAL A 1 78 ? 2.219 -10.261 1.602 1.00 96.69 78 VAL A C 1
ATOM 651 O O . VAL A 1 78 ? 2.252 -11.363 2.162 1.00 96.69 78 VAL A O 1
ATOM 654 N N . LEU A 1 79 ? 1.473 -9.990 0.538 1.00 96.75 79 LEU A N 1
ATOM 655 C CA . LEU A 1 79 ? 0.844 -10.947 -0.358 1.00 96.75 79 LEU A CA 1
ATOM 656 C C . LEU A 1 79 ? 1.719 -11.040 -1.609 1.00 96.75 79 LEU A C 1
ATOM 658 O O . LEU A 1 79 ? 1.847 -10.048 -2.318 1.00 96.75 79 LEU A O 1
ATOM 662 N N . ASP A 1 80 ? 2.311 -12.200 -1.876 1.00 95.31 80 ASP A N 1
ATOM 663 C CA . ASP A 1 80 ? 3.192 -12.434 -3.028 1.00 95.31 80 ASP A CA 1
ATOM 664 C C . ASP A 1 80 ? 2.743 -13.709 -3.742 1.00 95.31 80 ASP A C 1
ATOM 666 O O . ASP A 1 80 ? 3.132 -14.827 -3.394 1.00 95.31 80 ASP A O 1
ATOM 670 N N . GLU A 1 81 ? 1.820 -13.540 -4.681 1.00 94.69 81 GLU A N 1
ATOM 671 C CA . GLU A 1 81 ? 1.203 -14.630 -5.417 1.00 94.69 81 GLU A CA 1
ATOM 672 C C . GLU A 1 81 ? 1.348 -14.438 -6.933 1.00 94.69 81 GLU A C 1
ATOM 674 O O . GLU A 1 81 ? 1.654 -13.356 -7.435 1.00 94.69 81 GLU A O 1
ATOM 679 N N . LYS A 1 82 ? 1.085 -15.513 -7.687 1.00 92.94 82 LYS A N 1
ATOM 680 C CA . LYS A 1 82 ? 1.290 -15.572 -9.145 1.00 92.94 82 LYS A CA 1
ATOM 681 C C . LYS A 1 82 ? 0.581 -14.479 -9.941 1.00 92.94 82 LYS A C 1
ATOM 683 O O . LYS A 1 82 ? 1.070 -14.097 -10.995 1.00 92.94 82 LYS A O 1
ATOM 688 N N . GLU A 1 83 ? -0.565 -14.009 -9.462 1.00 93.94 83 GLU A N 1
ATOM 689 C CA . GLU A 1 83 ? -1.417 -13.045 -10.169 1.00 93.94 83 GLU A CA 1
ATOM 690 C C . GLU A 1 83 ? -1.714 -11.799 -9.331 1.00 93.94 83 GLU A C 1
ATOM 692 O O . GLU A 1 83 ? -2.561 -10.992 -9.706 1.00 93.94 83 GLU A O 1
ATOM 697 N N . LEU A 1 84 ? -1.060 -11.642 -8.175 1.00 95.38 84 LEU A N 1
ATOM 698 C CA . LEU A 1 84 ? -1.312 -10.513 -7.290 1.00 95.38 84 LEU A CA 1
ATOM 699 C C . LEU A 1 84 ? -0.140 -10.293 -6.336 1.00 95.38 84 LEU A C 1
ATOM 701 O O . LEU A 1 84 ? 0.297 -11.216 -5.652 1.00 95.38 84 LEU A O 1
ATOM 705 N N . LEU A 1 85 ? 0.330 -9.051 -6.263 1.00 96.88 85 LEU A N 1
ATOM 706 C CA . LEU A 1 85 ? 1.349 -8.623 -5.309 1.00 96.88 85 LEU A CA 1
ATOM 707 C C . LEU A 1 85 ? 0.778 -7.482 -4.470 1.00 96.88 85 LEU A C 1
ATOM 709 O O . LEU A 1 85 ? 0.090 -6.610 -4.997 1.00 96.88 85 LEU A O 1
ATOM 713 N N . GLY A 1 86 ? 1.056 -7.450 -3.174 1.00 96.19 86 GLY A N 1
ATOM 714 C CA . GLY A 1 86 ? 0.568 -6.368 -2.335 1.00 96.19 86 GLY A CA 1
ATOM 715 C C . GLY A 1 86 ? 1.079 -6.399 -0.910 1.00 96.19 86 GLY A C 1
ATOM 716 O O . GLY A 1 86 ? 1.714 -7.352 -0.470 1.00 96.19 86 GLY A O 1
ATOM 717 N N . VAL A 1 87 ? 0.760 -5.343 -0.176 1.00 96.50 87 VAL A N 1
ATOM 718 C CA . VAL A 1 87 ? 1.109 -5.179 1.232 1.00 96.50 87 VAL A CA 1
ATOM 719 C C . VAL A 1 87 ? -0.113 -4.711 2.009 1.00 96.50 87 VAL A C 1
ATOM 721 O O . VAL A 1 87 ? -0.857 -3.837 1.563 1.00 96.50 87 VAL A O 1
ATOM 724 N N . GLN A 1 88 ? -0.323 -5.309 3.172 1.00 96.44 88 GLN A N 1
ATOM 725 C CA . GLN A 1 88 ? -1.298 -4.885 4.164 1.00 96.44 88 GLN A CA 1
ATOM 726 C C . GLN A 1 88 ? -0.542 -4.297 5.350 1.00 96.44 88 GLN A C 1
ATOM 728 O O . GLN A 1 88 ? 0.382 -4.927 5.866 1.00 96.44 88 GLN A O 1
ATOM 733 N N . ARG A 1 89 ? -0.942 -3.102 5.781 1.00 95.38 89 ARG A N 1
ATOM 734 C CA . ARG A 1 89 ? -0.403 -2.413 6.953 1.00 95.38 89 ARG A CA 1
ATOM 735 C C . ARG A 1 89 ? -1.495 -2.241 7.994 1.00 95.38 89 ARG A C 1
ATOM 737 O O . ARG A 1 89 ? -2.558 -1.709 7.681 1.00 95.38 89 ARG A O 1
ATOM 744 N N . ASN A 1 90 ? -1.214 -2.684 9.211 1.00 95.19 90 ASN A N 1
ATOM 745 C CA . ASN A 1 90 ? -2.065 -2.498 10.379 1.00 95.19 90 ASN A CA 1
ATOM 746 C C . ASN A 1 90 ? -1.420 -1.452 11.286 1.00 95.19 90 ASN A C 1
ATOM 748 O O . ASN A 1 90 ? -0.267 -1.621 11.673 1.00 95.19 90 ASN A O 1
ATOM 752 N N . PHE A 1 91 ? -2.155 -0.400 11.620 1.00 94.81 91 PHE A N 1
ATOM 753 C CA . PHE A 1 91 ? -1.704 0.728 12.428 1.00 94.81 91 PHE A CA 1
ATOM 754 C C . PHE A 1 91 ? -2.443 0.715 13.763 1.00 94.81 91 PHE A C 1
ATOM 756 O O . PHE A 1 91 ? -3.673 0.731 13.782 1.00 94.81 91 PHE A O 1
ATOM 763 N N . SER A 1 92 ? -1.705 0.689 14.869 1.00 95.00 92 SER A N 1
ATOM 764 C CA . SER A 1 92 ? -2.236 0.891 16.218 1.00 95.00 92 SER A CA 1
ATOM 765 C C . SER A 1 92 ? -2.291 2.384 16.511 1.00 95.00 92 SER A C 1
ATOM 767 O O . SER A 1 92 ? -1.261 3.059 16.469 1.00 95.00 92 SER A O 1
ATOM 769 N N . ILE A 1 93 ? -3.485 2.903 16.779 1.00 94.00 93 ILE A N 1
ATOM 770 C CA . ILE A 1 93 ? -3.750 4.338 16.917 1.00 94.00 93 ILE A CA 1
ATOM 771 C C . ILE A 1 93 ? -4.560 4.562 18.190 1.00 94.00 93 ILE A C 1
ATOM 773 O O . ILE A 1 93 ? -5.521 3.834 18.448 1.00 94.00 93 ILE A O 1
ATOM 777 N N . LYS A 1 94 ? -4.211 5.591 18.966 1.00 92.94 94 LYS A N 1
ATOM 778 C CA . LYS A 1 94 ? -4.994 6.000 20.135 1.00 92.94 94 LYS A CA 1
ATOM 779 C C . LYS A 1 94 ? -6.079 6.990 19.757 1.00 92.94 94 LYS A C 1
ATOM 781 O O . LYS A 1 94 ? -5.791 8.127 19.400 1.00 92.94 94 LYS A O 1
ATOM 786 N N . ILE A 1 95 ? -7.331 6.586 19.938 1.00 91.75 95 ILE A N 1
ATOM 787 C CA . ILE A 1 95 ? -8.503 7.447 19.768 1.00 91.75 95 ILE A CA 1
ATOM 788 C C . ILE A 1 95 ? -9.186 7.587 21.123 1.00 91.75 95 ILE A C 1
ATOM 790 O O . ILE A 1 95 ? -9.652 6.605 21.698 1.00 91.75 95 ILE A O 1
ATOM 794 N N . ASN A 1 96 ? -9.227 8.809 21.663 1.00 90.88 96 ASN A N 1
ATOM 795 C CA . ASN A 1 96 ? -9.831 9.101 22.971 1.00 90.88 96 ASN A CA 1
ATOM 796 C C . ASN A 1 96 ? -9.331 8.169 24.098 1.00 90.88 96 ASN A C 1
ATOM 798 O O . ASN A 1 96 ? -10.097 7.748 24.963 1.00 90.88 96 ASN A O 1
ATOM 802 N N . GLY A 1 97 ? -8.043 7.811 24.063 1.00 89.19 97 GLY A N 1
ATOM 803 C CA . GLY A 1 97 ? -7.406 6.931 25.048 1.00 89.19 97 GLY A CA 1
ATOM 804 C C . GLY A 1 97 ? -7.654 5.429 24.858 1.00 89.19 97 GLY A C 1
ATOM 805 O O . GLY A 1 97 ? -7.180 4.652 25.680 1.00 89.19 97 GLY A O 1
ATOM 806 N N . SER A 1 98 ? -8.364 5.016 23.804 1.00 91.50 98 SER A N 1
ATOM 807 C CA . SER A 1 98 ? -8.551 3.606 23.437 1.00 91.50 98 SER A CA 1
ATOM 808 C C . SER A 1 98 ? -7.704 3.238 22.222 1.00 91.50 98 SER A C 1
ATOM 810 O O . SER A 1 98 ? -7.619 4.018 21.271 1.00 91.50 98 SER A O 1
ATOM 812 N N . ASP A 1 99 ? -7.122 2.041 22.238 1.00 92.81 99 ASP A N 1
ATOM 813 C CA . ASP A 1 99 ? -6.347 1.520 21.113 1.00 92.81 99 ASP A CA 1
ATOM 814 C C . ASP A 1 99 ? -7.283 0.997 20.017 1.00 92.81 99 ASP A C 1
ATOM 816 O O . ASP A 1 99 ? -8.150 0.151 20.256 1.00 92.81 99 ASP A O 1
ATOM 820 N N . VAL A 1 100 ? -7.099 1.497 18.798 1.00 94.69 100 VAL A N 1
ATOM 821 C CA . VAL A 1 100 ? -7.831 1.074 17.602 1.00 94.69 100 VAL A CA 1
ATOM 822 C C . VAL A 1 100 ? -6.835 0.630 16.541 1.00 94.69 100 VAL A C 1
ATOM 824 O O . VAL A 1 100 ? -5.816 1.280 16.317 1.00 94.69 100 VAL A O 1
ATOM 827 N N . THR A 1 101 ? -7.128 -0.483 15.866 1.00 96.25 101 THR A N 1
ATOM 828 C CA . THR A 1 101 ? -6.331 -0.950 14.727 1.00 96.25 101 THR A CA 1
ATOM 829 C C . THR A 1 101 ? -6.976 -0.531 13.415 1.00 96.25 101 THR A C 1
ATOM 831 O O . THR A 1 101 ? -8.035 -1.047 13.065 1.00 96.25 101 THR A O 1
ATOM 834 N N . ALA A 1 102 ? -6.328 0.367 12.681 1.00 96.56 102 ALA A N 1
ATOM 835 C CA . ALA A 1 102 ? -6.701 0.730 11.318 1.00 96.56 102 ALA A CA 1
ATOM 836 C C . ALA A 1 102 ? -5.888 -0.093 10.313 1.00 96.56 102 ALA A C 1
ATOM 838 O O . ALA A 1 102 ? -4.704 -0.344 10.535 1.00 96.56 102 ALA A O 1
ATOM 839 N N . THR A 1 103 ? -6.483 -0.481 9.188 1.00 96.88 103 THR A N 1
ATOM 840 C CA . THR A 1 103 ? -5.798 -1.279 8.165 1.00 96.88 103 THR A CA 1
ATOM 841 C C . THR A 1 103 ? -5.824 -0.567 6.821 1.00 96.88 103 THR A C 1
ATOM 843 O O . THR A 1 103 ? -6.878 -0.172 6.324 1.00 96.88 103 THR A O 1
ATOM 846 N N . MET A 1 104 ? -4.662 -0.455 6.180 1.00 97.12 104 MET A N 1
ATOM 847 C CA . MET A 1 104 ? -4.552 0.008 4.799 1.00 97.12 104 MET A CA 1
ATOM 848 C C . MET A 1 104 ? -3.858 -1.050 3.949 1.00 97.12 104 MET A C 1
ATOM 850 O O . MET A 1 104 ? -2.822 -1.595 4.322 1.00 97.12 104 MET A O 1
ATOM 854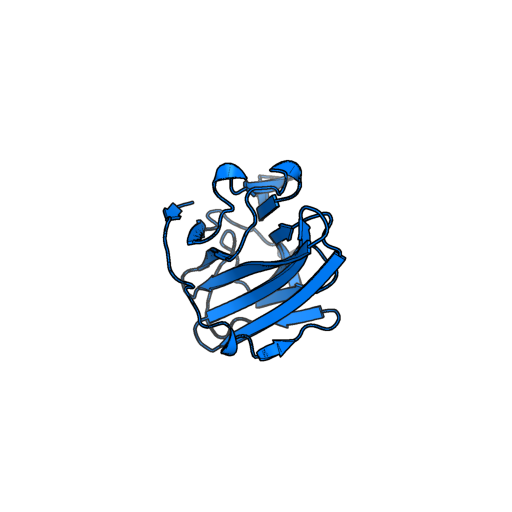 N N . THR A 1 105 ? -4.439 -1.361 2.796 1.00 97.38 105 THR A N 1
ATOM 855 C CA . THR A 1 105 ? -3.932 -2.385 1.877 1.00 97.38 105 THR A CA 1
ATOM 856 C C . THR A 1 105 ? -3.597 -1.757 0.535 1.00 97.38 105 THR A C 1
ATOM 858 O O . THR A 1 105 ? -4.417 -1.023 -0.013 1.00 97.38 105 THR A O 1
ATOM 861 N N . SER A 1 106 ? -2.431 -2.089 -0.012 1.00 96.94 106 SER A N 1
ATOM 862 C CA . SER A 1 106 ? -2.006 -1.747 -1.370 1.00 96.94 106 SER A CA 1
ATOM 863 C C . SER A 1 106 ? -1.851 -3.018 -2.198 1.00 96.94 106 SER A C 1
ATOM 865 O O . SER A 1 106 ? -1.140 -3.932 -1.789 1.00 96.94 106 SER A O 1
ATOM 867 N N . LEU A 1 107 ? -2.495 -3.080 -3.363 1.00 96.88 107 LEU A N 1
ATOM 868 C CA . LEU A 1 107 ? -2.438 -4.212 -4.293 1.00 96.88 107 LEU A CA 1
ATOM 869 C C . LEU A 1 107 ? -1.967 -3.756 -5.668 1.00 96.88 107 LEU A C 1
ATOM 871 O O . LEU A 1 107 ? -2.308 -2.660 -6.106 1.00 96.88 107 LEU A O 1
ATOM 875 N N . ILE A 1 108 ? -1.234 -4.620 -6.357 1.00 96.25 108 ILE A N 1
ATOM 876 C CA . ILE A 1 108 ? -0.697 -4.405 -7.697 1.00 96.25 108 ILE A CA 1
ATOM 877 C C . ILE A 1 108 ? -1.138 -5.571 -8.558 1.00 96.25 108 ILE A C 1
ATOM 879 O O . ILE A 1 108 ? -0.847 -6.730 -8.260 1.00 96.25 108 ILE A O 1
ATOM 883 N N . HIS A 1 109 ? -1.856 -5.237 -9.622 1.00 95.06 109 HIS A N 1
ATOM 884 C CA . HIS A 1 109 ? -2.543 -6.197 -10.473 1.00 95.06 109 HIS A CA 1
ATOM 885 C C . HIS A 1 109 ? -1.756 -6.472 -11.763 1.00 95.06 109 HIS A C 1
ATOM 887 O O . HIS A 1 109 ? -0.973 -5.620 -12.199 1.00 95.06 109 HIS A O 1
ATOM 893 N N . PRO A 1 110 ? -2.013 -7.601 -12.450 1.00 92.19 110 PRO A N 1
ATOM 894 C CA . PRO A 1 110 ? -1.361 -7.936 -13.719 1.00 92.19 110 PRO A CA 1
ATOM 895 C C . PRO A 1 110 ? -1.548 -6.900 -14.828 1.00 92.19 110 PRO A C 1
ATOM 897 O O . PRO A 1 110 ? -0.700 -6.741 -15.694 1.00 92.19 110 PRO A O 1
ATOM 900 N N . ASN A 1 111 ? -2.635 -6.135 -14.794 1.00 89.56 111 ASN A N 1
ATOM 901 C CA . ASN A 1 111 ? -2.871 -5.052 -15.750 1.00 89.56 111 ASN A CA 1
ATOM 902 C C . ASN A 1 111 ? -2.150 -3.737 -15.388 1.00 89.56 111 ASN A C 1
ATOM 904 O O . ASN A 1 111 ? -2.440 -2.709 -15.991 1.00 89.56 111 ASN A O 1
ATOM 908 N N . GLY A 1 112 ? -1.261 -3.737 -14.389 1.00 89.00 112 GLY A N 1
ATOM 909 C CA . GLY A 1 112 ? -0.550 -2.540 -13.927 1.00 89.00 112 GLY A CA 1
ATOM 910 C C . GLY A 1 112 ? -1.390 -1.596 -13.064 1.00 89.00 112 GLY A C 1
ATOM 911 O O . GLY A 1 112 ? -0.882 -0.567 -12.616 1.00 89.00 112 GLY A O 1
ATOM 912 N N . LYS A 1 113 ? -2.661 -1.923 -12.790 1.00 93.94 113 LYS A N 1
ATOM 913 C CA . LYS A 1 113 ? -3.465 -1.143 -11.847 1.00 93.94 113 LYS A CA 1
ATOM 914 C C . LYS A 1 113 ? -2.959 -1.329 -10.429 1.00 93.94 113 LYS A C 1
ATOM 916 O O . LYS A 1 113 ? -2.494 -2.403 -10.046 1.00 93.94 113 LYS A O 1
ATOM 921 N N . ILE A 1 114 ? -3.128 -0.275 -9.644 1.00 96.12 114 ILE A N 1
ATOM 922 C CA . ILE A 1 114 ? -2.819 -0.256 -8.217 1.00 96.12 114 ILE A CA 1
ATOM 923 C C . ILE A 1 114 ? -4.117 0.007 -7.477 1.00 96.12 114 ILE A C 1
ATOM 925 O O . ILE A 1 114 ? -4.867 0.901 -7.866 1.00 96.12 114 ILE A O 1
ATOM 929 N N . SER A 1 115 ? -4.391 -0.746 -6.420 1.00 97.44 115 SER A N 1
ATOM 930 C CA . SER A 1 115 ? -5.569 -0.537 -5.582 1.00 97.44 115 SER A CA 1
ATOM 931 C C . SER A 1 115 ? -5.165 -0.219 -4.154 1.00 97.44 115 SER A C 1
ATOM 933 O O . SER A 1 115 ? -4.354 -0.939 -3.579 1.00 97.44 115 SER A O 1
ATOM 935 N N . PHE A 1 116 ? -5.780 0.803 -3.569 1.00 98.12 116 PHE A N 1
ATOM 936 C CA . PHE A 1 116 ? -5.767 1.054 -2.135 1.00 98.12 116 PHE A CA 1
ATOM 937 C C . PHE A 1 116 ? -7.120 0.695 -1.541 1.00 98.12 116 PHE A C 1
ATOM 939 O O . PHE A 1 116 ? -8.152 1.148 -2.032 1.00 98.12 116 PHE A O 1
ATOM 946 N N . TYR A 1 117 ? -7.114 -0.111 -0.487 1.00 98.38 117 TYR A N 1
ATOM 947 C CA . TYR A 1 117 ? -8.297 -0.410 0.310 1.00 98.38 117 TYR A CA 1
ATOM 948 C C . TYR A 1 117 ? -8.057 0.007 1.753 1.00 98.38 117 TYR A C 1
ATOM 950 O O . TYR A 1 117 ? -6.958 -0.181 2.281 1.00 98.38 117 TYR A O 1
ATOM 958 N N . TYR A 1 118 ? -9.093 0.552 2.378 1.00 98.12 118 TYR A N 1
ATOM 959 C CA . TYR A 1 118 ? -9.027 1.049 3.743 1.00 98.12 118 TYR A CA 1
ATOM 960 C C . TYR A 1 118 ? -10.076 0.356 4.598 1.00 98.12 118 TYR A C 1
ATOM 962 O O . TYR A 1 118 ? -11.256 0.328 4.240 1.00 98.12 118 TYR A O 1
ATOM 970 N N . ASP A 1 119 ? -9.651 -0.163 5.740 1.00 97.31 119 ASP A N 1
ATOM 971 C CA . ASP A 1 119 ? -10.510 -0.850 6.689 1.00 97.31 119 ASP A CA 1
ATOM 972 C C . ASP A 1 119 ? -10.316 -0.297 8.093 1.00 97.31 119 ASP A C 1
ATOM 974 O O . ASP A 1 119 ? -9.209 0.075 8.483 1.00 97.31 119 ASP A O 1
ATOM 978 N N . ASN A 1 120 ? -11.414 -0.240 8.837 1.00 96.25 120 ASN A N 1
ATOM 979 C CA . ASN A 1 120 ? -11.453 0.262 10.206 1.00 96.25 120 ASN A CA 1
ATOM 980 C C . ASN A 1 120 ? -10.690 1.590 10.435 1.00 96.25 120 ASN A C 1
ATOM 982 O O . ASN A 1 120 ? -10.033 1.754 11.456 1.00 96.25 120 ASN A O 1
ATOM 986 N N . ILE A 1 121 ? -10.768 2.537 9.491 1.00 96.69 121 ILE A N 1
ATOM 987 C CA . ILE A 1 121 ? -10.241 3.902 9.633 1.00 96.69 121 ILE A CA 1
ATOM 988 C C . ILE A 1 121 ? -11.171 4.706 10.562 1.00 96.69 121 ILE A C 1
ATOM 990 O O . ILE A 1 121 ? -12.324 4.958 10.178 1.00 96.69 121 ILE A O 1
ATOM 994 N N . PRO A 1 122 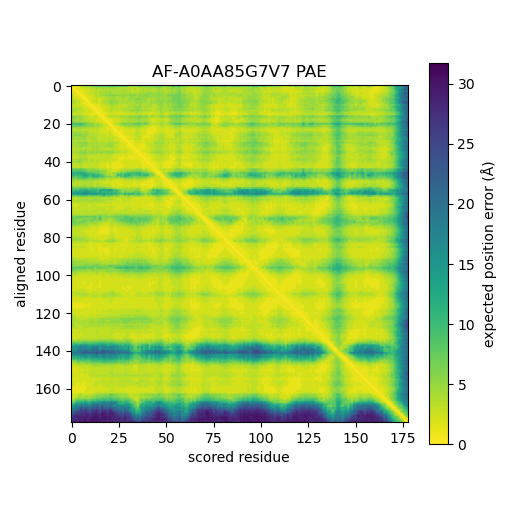? -10.713 5.122 11.759 1.00 95.12 122 PRO A N 1
ATOM 995 C CA . PRO A 1 122 ? -11.485 5.977 12.658 1.00 95.12 122 PRO A CA 1
ATOM 996 C C . PRO A 1 122 ? -11.843 7.315 12.007 1.00 95.12 122 PRO A C 1
ATOM 998 O O . PRO A 1 122 ? -11.098 7.848 11.184 1.00 95.12 122 PRO A O 1
ATOM 1001 N N . LYS A 1 123 ? -12.990 7.884 12.382 1.00 94.62 123 LYS A N 1
ATOM 1002 C CA . LYS A 1 123 ? -13.458 9.172 11.832 1.00 94.62 123 LYS A CA 1
ATOM 1003 C C . LYS A 1 123 ? -12.798 10.370 12.513 1.00 94.62 123 LYS A C 1
ATOM 1005 O O . LYS A 1 123 ? -12.896 11.479 12.003 1.00 94.62 123 LYS A O 1
ATOM 1010 N N . GLU A 1 124 ? -12.205 10.128 13.673 1.00 94.50 124 GLU A N 1
ATOM 1011 C CA . GLU A 1 124 ? -11.558 11.089 14.554 1.00 94.50 124 GLU A CA 1
ATOM 1012 C C . GLU A 1 124 ? -10.127 11.420 14.113 1.00 94.50 124 GLU A C 1
ATOM 1014 O O . GLU A 1 124 ? -9.566 12.395 14.600 1.00 94.50 124 GLU A O 1
ATOM 1019 N N . ILE A 1 125 ? -9.546 10.630 13.201 1.00 92.88 125 ILE A N 1
ATOM 1020 C CA . ILE A 1 125 ? -8.224 10.897 12.628 1.00 92.88 125 ILE A CA 1
ATOM 1021 C C . ILE A 1 125 ? -8.282 12.163 11.775 1.00 92.88 125 ILE A C 1
ATOM 1023 O O . ILE A 1 125 ? -9.184 12.331 10.947 1.00 92.88 125 ILE A O 1
ATOM 1027 N N . GLU A 1 126 ? -7.296 13.041 11.952 1.00 93.31 126 GLU A N 1
ATOM 1028 C CA . GLU A 1 126 ? -7.183 14.251 11.148 1.00 93.31 126 GLU A CA 1
ATOM 1029 C C . GLU A 1 126 ? -6.843 13.916 9.691 1.00 93.31 126 GLU A C 1
ATOM 1031 O O . GLU A 1 126 ? -6.019 13.052 9.397 1.00 93.31 126 GLU A O 1
ATOM 1036 N N . GLU A 1 127 ? -7.442 14.640 8.742 1.00 94.56 127 GLU A N 1
ATOM 1037 C CA . GLU A 1 127 ? -7.176 14.429 7.312 1.00 94.56 127 GLU A CA 1
ATOM 1038 C C . GLU A 1 127 ? -5.691 14.613 6.941 1.00 94.56 127 GLU A C 1
ATOM 1040 O O . GLU A 1 127 ? -5.227 13.997 5.984 1.00 94.56 127 GLU A O 1
ATOM 1045 N N . SER A 1 128 ? -4.950 15.423 7.704 1.00 93.00 128 SER A N 1
ATOM 1046 C CA . SER A 1 128 ? -3.499 15.632 7.588 1.00 93.00 128 SER A CA 1
ATOM 1047 C C . SER A 1 128 ? -2.681 14.369 7.859 1.00 93.00 128 SER A C 1
ATOM 1049 O O . SER A 1 128 ? -1.617 14.212 7.268 1.00 93.00 128 SER A O 1
ATOM 1051 N N . GLN A 1 129 ? -3.180 13.462 8.703 1.00 94.00 129 GLN A N 1
ATOM 1052 C CA . GLN A 1 129 ? -2.484 12.233 9.087 1.00 94.00 129 GLN A CA 1
ATOM 1053 C C . GLN A 1 129 ? -2.685 11.096 8.070 1.00 94.00 129 GLN A C 1
ATOM 1055 O O . GLN A 1 129 ? -2.009 10.070 8.135 1.00 94.00 129 GLN A O 1
ATOM 1060 N N . LEU A 1 130 ? -3.628 11.240 7.133 1.00 96.00 130 LEU A N 1
ATOM 1061 C CA . LEU A 1 130 ? -3.998 10.195 6.179 1.00 96.00 130 LEU A CA 1
ATOM 1062 C C . LEU A 1 130 ? -3.293 10.406 4.838 1.00 96.00 130 LEU A C 1
ATOM 1064 O O . LEU A 1 130 ? -3.693 11.261 4.045 1.00 96.00 130 LEU A O 1
ATOM 1068 N N . THR A 1 131 ? -2.310 9.556 4.523 1.00 95.94 131 THR A N 1
ATOM 1069 C CA . THR A 1 131 ? -1.597 9.633 3.243 1.00 95.94 131 THR A CA 1
ATOM 1070 C C . THR A 1 131 ? -1.816 8.392 2.388 1.00 95.94 131 THR A C 1
ATOM 1072 O O . THR A 1 131 ? -1.507 7.258 2.747 1.00 95.94 131 THR A O 1
ATOM 1075 N N . SER A 1 132 ? -2.310 8.618 1.175 1.00 96.88 132 SER A N 1
ATOM 1076 C CA . SER A 1 132 ? -2.378 7.610 0.121 1.00 96.88 132 SER A CA 1
ATOM 1077 C C . SER A 1 132 ? -2.071 8.251 -1.218 1.00 96.88 132 SER A C 1
ATOM 1079 O O . SER A 1 132 ? -2.823 9.110 -1.676 1.00 96.88 132 SER A O 1
ATOM 1081 N N . LYS A 1 133 ? -0.975 7.848 -1.858 1.00 95.50 133 LYS A N 1
ATOM 1082 C CA . LYS A 1 133 ? -0.556 8.407 -3.145 1.00 95.50 133 LYS A CA 1
ATOM 1083 C C . LYS A 1 133 ? 0.354 7.478 -3.928 1.00 95.50 133 LYS A C 1
ATOM 1085 O O . LYS A 1 133 ? 1.008 6.605 -3.364 1.00 95.50 133 LYS A O 1
ATOM 1090 N N . ILE A 1 134 ? 0.420 7.708 -5.231 1.00 94.50 134 ILE A N 1
ATOM 1091 C CA . ILE A 1 134 ? 1.418 7.103 -6.112 1.00 94.50 134 ILE A CA 1
ATOM 1092 C C . ILE A 1 134 ? 2.252 8.200 -6.766 1.00 94.50 134 ILE A C 1
ATOM 1094 O O . ILE A 1 134 ? 1.713 9.216 -7.208 1.00 94.50 134 ILE A O 1
ATOM 1098 N N . ASN A 1 135 ? 3.562 7.982 -6.850 1.00 91.88 135 ASN A N 1
ATOM 1099 C CA . ASN A 1 135 ? 4.498 8.906 -7.478 1.00 91.88 135 ASN A CA 1
ATOM 1100 C C . ASN A 1 135 ? 5.230 8.232 -8.630 1.00 91.88 135 ASN A C 1
ATOM 1102 O O . ASN A 1 135 ? 5.751 7.130 -8.458 1.00 91.88 135 ASN A O 1
ATOM 1106 N N . GLY A 1 136 ? 5.314 8.903 -9.770 1.00 87.00 136 GLY A N 1
ATOM 1107 C CA . GLY A 1 136 ? 6.137 8.513 -10.911 1.00 87.00 136 GLY A CA 1
ATOM 1108 C C . GLY A 1 136 ? 7.279 9.488 -11.125 1.00 87.00 136 GLY A C 1
ATOM 1109 O O . GLY A 1 136 ? 7.173 10.673 -10.797 1.00 87.00 136 GLY A O 1
ATOM 1110 N N . ILE A 1 137 ? 8.370 8.992 -11.694 1.00 77.44 137 ILE A N 1
ATOM 1111 C CA . ILE A 1 137 ? 9.441 9.835 -12.218 1.00 77.44 137 ILE A CA 1
ATOM 1112 C C . ILE A 1 137 ? 9.375 9.736 -13.739 1.00 77.44 137 ILE A C 1
ATOM 1114 O O . ILE A 1 137 ? 9.726 8.709 -14.304 1.00 77.44 137 ILE A O 1
ATOM 1118 N N . GLU A 1 138 ? 8.929 10.793 -14.402 1.00 68.31 138 GLU A N 1
ATOM 1119 C CA . GLU A 1 138 ? 8.935 10.891 -15.861 1.00 68.31 138 GLU A CA 1
ATOM 1120 C C . GLU A 1 138 ? 10.100 11.776 -16.303 1.00 68.31 138 GLU A C 1
ATOM 1122 O O . GLU A 1 138 ? 10.504 12.706 -15.602 1.00 68.31 138 GLU A O 1
ATOM 1127 N N . LYS A 1 139 ? 10.663 11.510 -17.479 1.00 62.03 139 LYS A N 1
ATOM 1128 C CA . LYS A 1 139 ? 11.676 12.387 -18.063 1.00 62.03 139 LYS A CA 1
ATOM 1129 C C . LYS A 1 139 ? 11.042 13.240 -19.154 1.00 62.03 139 LYS A C 1
ATOM 1131 O O . LYS A 1 139 ? 10.694 12.725 -20.208 1.00 62.03 139 LYS A O 1
ATOM 1136 N N . CYS A 1 140 ? 10.979 14.551 -18.939 1.00 59.78 140 CYS A N 1
ATOM 1137 C CA . CYS A 1 140 ? 10.513 15.502 -19.945 1.00 59.78 140 CYS A CA 1
ATOM 1138 C C . CYS A 1 140 ? 11.711 16.291 -20.498 1.00 59.78 140 CYS A C 1
ATOM 1140 O O . CYS A 1 140 ? 12.307 17.134 -19.819 1.00 59.78 140 CYS A O 1
ATOM 1142 N N . GLY A 1 141 ? 12.126 15.970 -21.728 1.00 69.12 141 GLY A N 1
ATOM 1143 C CA . GLY A 1 141 ? 13.307 16.564 -22.361 1.00 69.12 141 GLY A CA 1
ATOM 1144 C C . GLY A 1 141 ? 14.606 16.251 -21.604 1.00 69.12 141 GLY A C 1
ATOM 1145 O O . GLY A 1 141 ? 15.019 15.094 -21.508 1.00 69.12 141 GLY A O 1
ATOM 1146 N N . ASN A 1 142 ? 15.265 17.284 -21.069 1.00 63.09 142 ASN A N 1
ATOM 1147 C CA . ASN A 1 142 ? 16.489 17.146 -20.266 1.00 63.09 142 ASN A CA 1
ATOM 1148 C C . ASN A 1 142 ? 16.230 17.074 -18.748 1.00 63.09 142 ASN A C 1
ATOM 1150 O O . ASN A 1 142 ? 17.182 16.874 -17.995 1.00 63.09 142 ASN A O 1
ATOM 1154 N N . GLY A 1 143 ? 14.982 17.233 -18.296 1.00 65.69 143 GLY A N 1
ATOM 1155 C CA . GLY A 1 143 ? 14.614 17.267 -16.878 1.00 65.69 143 GLY A CA 1
ATOM 1156 C C . GLY A 1 143 ? 13.918 15.996 -16.389 1.00 65.69 143 GLY A C 1
ATOM 1157 O O . GLY A 1 143 ? 13.415 15.201 -17.182 1.00 65.69 143 GLY A O 1
ATOM 1158 N N . LEU A 1 144 ? 13.879 15.828 -15.065 1.00 69.56 144 LEU A N 1
ATOM 1159 C CA . LEU A 1 144 ? 13.022 14.853 -14.389 1.00 69.56 144 LEU A CA 1
ATOM 1160 C C . LEU A 1 144 ? 11.776 15.575 -13.873 1.00 69.56 144 LEU A C 1
ATOM 1162 O O . LEU A 1 144 ? 11.886 16.496 -13.063 1.00 69.56 144 LEU A O 1
ATOM 1166 N N . THR A 1 145 ? 10.608 15.136 -14.317 1.00 72.75 145 THR A N 1
ATOM 1167 C CA . THR A 1 145 ? 9.311 15.565 -13.802 1.00 72.75 145 THR A CA 1
ATOM 1168 C C . THR A 1 145 ? 8.812 14.515 -12.820 1.00 72.75 145 THR A C 1
ATOM 1170 O O . THR A 1 145 ? 8.830 13.317 -13.097 1.00 72.75 145 THR A O 1
ATOM 1173 N N . LYS A 1 146 ? 8.378 14.956 -11.640 1.00 79.94 146 LYS A N 1
ATOM 1174 C CA . LYS A 1 146 ? 7.712 14.078 -10.677 1.00 79.94 146 LYS A CA 1
ATOM 1175 C C . LYS A 1 146 ? 6.211 14.209 -10.870 1.00 79.94 146 LYS A C 1
ATOM 1177 O O . LYS A 1 146 ? 5.684 15.318 -10.809 1.00 79.94 146 LYS A O 1
ATOM 1182 N N . HIS A 1 147 ? 5.548 13.083 -11.077 1.00 84.75 147 HIS A N 1
ATOM 1183 C CA . HIS A 1 147 ? 4.095 13.002 -11.127 1.00 84.75 147 HIS A CA 1
ATOM 1184 C C . HIS A 1 147 ? 3.611 12.441 -9.804 1.00 84.75 147 HIS A C 1
ATOM 1186 O O . HIS A 1 147 ? 4.149 11.443 -9.336 1.00 84.75 147 HIS A O 1
ATOM 1192 N N . GLU A 1 148 ? 2.615 13.080 -9.204 1.00 90.50 148 GLU A N 1
ATOM 1193 C CA . GLU A 1 148 ? 1.981 12.616 -7.975 1.00 90.50 148 GLU A CA 1
ATOM 1194 C C . GLU A 1 148 ? 0.476 12.520 -8.220 1.00 90.50 148 GLU A C 1
ATOM 1196 O O . GLU A 1 148 ? -0.145 13.450 -8.741 1.00 90.50 148 GLU A O 1
ATOM 1201 N N . ILE A 1 149 ? -0.110 11.388 -7.838 1.00 92.12 149 ILE A N 1
ATOM 1202 C CA . ILE A 1 149 ? -1.558 11.209 -7.786 1.00 92.12 149 ILE A CA 1
ATOM 1203 C C . ILE A 1 149 ? -1.910 10.824 -6.355 1.00 92.12 149 ILE A C 1
ATOM 1205 O O . ILE A 1 149 ? -1.628 9.708 -5.917 1.00 92.12 149 ILE A O 1
ATOM 1209 N N . SER A 1 150 ? -2.543 11.755 -5.647 1.00 95.50 150 SER A N 1
ATOM 1210 C CA . SER A 1 150 ? -2.928 11.606 -4.243 1.00 95.50 150 SER A CA 1
ATOM 1211 C C . SER A 1 150 ? -4.424 11.331 -4.102 1.00 95.50 150 SER A C 1
ATOM 1213 O O . SER A 1 150 ? -5.251 11.923 -4.803 1.00 95.50 150 SER A O 1
ATOM 1215 N N . VAL A 1 151 ? -4.786 10.431 -3.186 1.00 97.12 151 VAL A N 1
ATOM 1216 C CA . VAL A 1 151 ? -6.175 10.230 -2.758 1.00 97.12 151 VAL A CA 1
ATOM 1217 C C . VAL A 1 151 ? -6.559 11.398 -1.865 1.00 97.12 151 VAL A C 1
ATOM 1219 O O . VAL A 1 151 ? -5.892 11.625 -0.858 1.00 97.12 151 VAL A O 1
ATOM 1222 N N . PRO A 1 152 ? -7.640 12.133 -2.169 1.00 95.81 152 PRO A N 1
ATOM 1223 C CA . PRO A 1 152 ? -8.108 13.153 -1.245 1.00 95.81 152 PRO A CA 1
ATOM 1224 C C . PRO A 1 152 ? -8.525 12.504 0.082 1.00 95.81 152 PRO A C 1
ATOM 1226 O O . PRO A 1 152 ? -9.335 11.574 0.065 1.00 95.81 152 PRO A O 1
ATOM 1229 N N . ALA A 1 153 ? -8.030 13.019 1.211 1.00 95.75 153 ALA A N 1
ATOM 1230 C CA . ALA A 1 153 ? -8.191 12.428 2.546 1.00 95.75 153 ALA A CA 1
ATOM 1231 C C . ALA A 1 153 ? -9.645 12.070 2.904 1.00 95.75 153 ALA A C 1
ATOM 1233 O O . ALA A 1 153 ? -9.913 10.990 3.421 1.00 95.75 153 ALA A O 1
ATOM 1234 N N . LYS A 1 154 ? -10.622 12.886 2.483 1.00 94.31 154 LYS A N 1
ATOM 1235 C CA . LYS A 1 154 ? -12.063 12.598 2.628 1.00 94.31 154 LYS A CA 1
ATOM 1236 C C . LYS A 1 154 ? -12.536 11.243 2.064 1.00 94.31 154 LYS A C 1
ATOM 1238 O O . LYS A 1 154 ? -13.660 10.826 2.367 1.00 94.31 154 LYS A O 1
ATOM 1243 N N . TRP A 1 155 ? -11.745 10.599 1.200 1.00 96.25 155 TRP A N 1
ATOM 1244 C CA . TRP A 1 155 ? -12.006 9.276 0.617 1.00 96.25 155 TRP A CA 1
ATOM 1245 C C . TRP A 1 155 ? -11.248 8.136 1.302 1.00 96.25 155 TRP A C 1
ATOM 1247 O O . TRP A 1 155 ? -11.616 6.981 1.087 1.00 96.25 155 TRP A O 1
ATOM 1257 N N . ILE A 1 156 ? -10.260 8.439 2.143 1.00 97.38 156 ILE A N 1
ATOM 1258 C CA . ILE A 1 156 ? -9.516 7.472 2.954 1.00 97.38 156 ILE A CA 1
ATOM 1259 C C . ILE A 1 156 ? -10.375 7.136 4.180 1.00 97.38 156 ILE A C 1
ATOM 1261 O O . ILE A 1 156 ? -10.246 7.720 5.249 1.00 97.38 156 ILE A O 1
ATOM 1265 N N . LYS A 1 157 ? -11.363 6.261 3.978 1.00 97.12 157 LYS A N 1
ATOM 1266 C CA . LYS A 1 157 ? -12.370 5.863 4.975 1.00 97.12 157 LYS A CA 1
ATOM 1267 C C . LYS A 1 157 ? -12.641 4.371 4.863 1.00 97.12 157 LYS A C 1
ATOM 1269 O O . LYS A 1 157 ? -12.519 3.822 3.769 1.00 97.12 157 LYS A O 1
ATOM 1274 N N . SER A 1 158 ? -13.068 3.743 5.957 1.00 97.62 158 SER A N 1
ATOM 1275 C CA . SER A 1 158 ? -13.423 2.318 5.977 1.00 97.62 158 SER A CA 1
ATOM 1276 C C . SER A 1 158 ? -14.373 1.943 4.837 1.00 97.62 158 SER A C 1
ATOM 1278 O O . SER A 1 158 ? -15.383 2.615 4.613 1.00 97.62 158 SER A O 1
ATOM 1280 N N . GLY A 1 159 ? -14.046 0.868 4.121 1.00 97.31 159 GLY A N 1
ATOM 1281 C CA . GLY A 1 159 ? -14.821 0.365 2.988 1.00 97.31 159 GLY A CA 1
ATOM 1282 C C . GLY A 1 159 ? -14.636 1.155 1.688 1.00 97.31 159 GLY A C 1
ATOM 1283 O O . GLY A 1 159 ? -15.377 0.926 0.728 1.00 97.31 159 GLY A O 1
ATOM 1284 N N . SER A 1 160 ? -13.695 2.099 1.621 1.00 97.88 160 SER A N 1
ATOM 1285 C CA . SER A 1 160 ? -13.317 2.743 0.360 1.00 97.88 160 SER A CA 1
ATOM 1286 C C . SER A 1 160 ? -12.247 1.926 -0.367 1.00 97.88 160 SER A C 1
ATOM 1288 O O . SER A 1 160 ? -11.238 1.532 0.217 1.00 97.88 160 SER A O 1
ATOM 1290 N N . LEU A 1 161 ? -12.457 1.728 -1.669 1.00 98.00 161 LEU A N 1
ATOM 1291 C CA . LEU A 1 161 ? -11.496 1.154 -2.607 1.00 98.00 161 LEU A CA 1
ATOM 1292 C C . LEU A 1 161 ? -11.143 2.214 -3.653 1.00 98.00 161 LEU A C 1
ATOM 1294 O O . LEU A 1 161 ? -12.026 2.749 -4.330 1.00 98.00 161 LEU A O 1
ATOM 1298 N N . VAL A 1 162 ? -9.858 2.510 -3.799 1.00 97.75 162 VAL A N 1
ATOM 1299 C CA . VAL A 1 162 ? -9.341 3.459 -4.787 1.00 97.75 162 VAL A CA 1
ATOM 1300 C C . VAL A 1 162 ? -8.448 2.720 -5.761 1.00 97.75 162 VAL A C 1
ATOM 1302 O O . VAL A 1 162 ? -7.523 2.034 -5.353 1.00 97.75 162 VAL A O 1
ATOM 1305 N N . GLU A 1 163 ? -8.711 2.870 -7.051 1.00 96.75 163 GLU A N 1
ATOM 1306 C CA . GLU A 1 163 ? -7.938 2.240 -8.115 1.00 96.75 163 GLU A CA 1
ATOM 1307 C C . GLU A 1 163 ? -7.235 3.299 -8.965 1.00 96.75 163 GLU A C 1
ATOM 1309 O O . GLU A 1 163 ? -7.833 4.290 -9.409 1.00 96.75 163 GLU A O 1
ATOM 1314 N N . PHE A 1 164 ? -5.959 3.062 -9.232 1.00 92.81 164 PHE A N 1
ATOM 1315 C CA . PHE A 1 164 ? -5.108 3.886 -10.071 1.00 92.81 164 PHE A CA 1
ATOM 1316 C C . PHE A 1 164 ? -4.650 3.104 -11.282 1.00 92.81 164 PHE A C 1
ATOM 1318 O O . PHE A 1 164 ? -4.477 1.888 -11.244 1.00 92.81 164 PHE A O 1
ATOM 1325 N N . GLU A 1 165 ? -4.380 3.862 -12.329 1.00 87.88 165 GLU A N 1
ATOM 1326 C CA . GLU A 1 165 ? -3.626 3.410 -13.478 1.00 87.88 165 GLU A CA 1
ATOM 1327 C C . GLU A 1 165 ? -2.491 4.416 -13.645 1.00 87.88 165 GLU A C 1
ATOM 1329 O O . GLU A 1 165 ? -2.741 5.618 -13.781 1.00 87.88 165 GLU A O 1
ATOM 1334 N N . ALA A 1 166 ? -1.253 3.944 -13.511 1.00 81.94 166 ALA A N 1
ATOM 1335 C CA . ALA A 1 166 ? -0.064 4.775 -13.635 1.00 81.94 166 ALA A CA 1
ATOM 1336 C C . ALA A 1 166 ? 0.253 4.968 -15.126 1.00 81.94 166 ALA A C 1
ATOM 1338 O O . ALA A 1 166 ? 1.031 4.212 -15.708 1.00 81.94 166 ALA A O 1
ATOM 1339 N N . ILE A 1 167 ? -0.406 5.951 -15.743 1.00 77.19 167 ILE A N 1
ATOM 1340 C CA . ILE A 1 167 ? -0.265 6.282 -17.165 1.00 77.19 167 ILE A CA 1
ATOM 1341 C C . ILE A 1 167 ? 0.850 7.324 -17.332 1.00 77.19 167 ILE A C 1
ATOM 1343 O O . ILE A 1 167 ? 0.868 8.330 -16.625 1.00 77.19 167 ILE A O 1
ATOM 1347 N N . GLY A 1 168 ? 1.768 7.074 -18.264 1.00 69.94 168 GLY A N 1
ATOM 1348 C CA . GLY A 1 168 ? 2.943 7.898 -18.577 1.00 69.94 168 GLY A CA 1
ATOM 1349 C C . GLY A 1 168 ? 4.088 7.015 -19.078 1.00 69.94 168 GLY A C 1
ATOM 1350 O O . GLY A 1 168 ? 3.959 5.791 -19.033 1.00 69.94 168 GLY A O 1
ATOM 1351 N N . GLU A 1 169 ? 5.190 7.599 -19.555 1.00 66.31 169 GLU A N 1
ATOM 1352 C CA . GLU A 1 169 ? 6.352 6.843 -20.051 1.00 66.31 169 GLU A CA 1
ATOM 1353 C C . GLU A 1 169 ? 7.628 7.146 -19.255 1.00 66.31 169 GLU A C 1
ATOM 1355 O O . GLU A 1 169 ? 8.165 8.252 -19.256 1.00 66.31 169 GLU A O 1
ATOM 1360 N N . TYR A 1 170 ? 8.176 6.121 -18.609 1.00 63.50 170 TYR A N 1
ATOM 1361 C CA . TYR A 1 170 ? 9.505 6.159 -18.020 1.00 63.50 170 TYR A CA 1
ATOM 1362 C C . TYR A 1 170 ? 10.553 5.825 -19.087 1.00 63.50 170 TYR A C 1
ATOM 1364 O O . TYR A 1 170 ? 10.603 4.705 -19.599 1.00 63.50 170 TYR A O 1
ATOM 1372 N N . VAL A 1 171 ? 11.434 6.782 -19.388 1.00 57.28 171 VAL A N 1
ATOM 1373 C CA . VAL A 1 171 ? 12.513 6.617 -20.373 1.00 57.28 171 VAL A CA 1
ATOM 1374 C C . VAL A 1 171 ? 13.857 6.424 -19.662 1.00 57.28 171 VAL A C 1
ATOM 1376 O O . VAL A 1 171 ? 14.462 7.386 -19.179 1.00 57.28 171 VAL A O 1
ATOM 1379 N N . TYR A 1 172 ? 14.359 5.185 -19.634 1.00 51.28 172 TYR A N 1
ATOM 1380 C CA . TYR A 1 172 ? 15.718 4.874 -19.173 1.00 51.28 172 TYR A CA 1
ATOM 1381 C C . TYR A 1 172 ? 16.758 5.303 -20.222 1.00 51.28 172 TYR A C 1
ATOM 1383 O O . TYR A 1 172 ? 16.601 5.042 -21.417 1.00 51.28 172 TYR A O 1
ATOM 1391 N N . ARG A 1 173 ? 17.853 5.952 -19.802 1.00 50.53 173 ARG A N 1
ATOM 1392 C CA . ARG A 1 173 ? 19.005 6.172 -20.690 1.00 50.53 173 ARG A CA 1
ATOM 1393 C C . ARG A 1 173 ? 19.820 4.883 -20.753 1.00 50.53 173 ARG A C 1
ATOM 1395 O O . ARG A 1 173 ? 20.583 4.606 -19.835 1.00 50.53 173 ARG A O 1
ATOM 1402 N N . ASN A 1 174 ? 19.804 4.205 -21.897 1.00 41.06 174 ASN A N 1
ATOM 1403 C CA . ASN A 1 174 ? 21.007 3.495 -22.316 1.00 41.06 174 ASN A CA 1
ATOM 1404 C C . ASN A 1 174 ? 22.063 4.565 -22.603 1.00 41.06 174 ASN A C 1
ATOM 1406 O O . ASN A 1 174 ? 22.003 5.250 -23.627 1.00 41.06 174 ASN A O 1
ATOM 1410 N N . ASN A 1 175 ? 23.025 4.742 -21.698 1.00 38.62 175 ASN A N 1
ATOM 1411 C CA . ASN A 1 175 ? 24.274 5.418 -22.033 1.00 38.62 175 ASN A CA 1
ATOM 1412 C C . ASN A 1 175 ? 25.049 4.504 -22.993 1.00 38.62 175 ASN A C 1
ATOM 1414 O O . ASN A 1 175 ? 26.016 3.848 -22.612 1.00 38.62 175 ASN A O 1
ATOM 1418 N N . GLY A 1 176 ? 24.593 4.430 -24.245 1.00 37.25 176 GLY A N 1
ATOM 1419 C CA . GLY A 1 176 ? 25.371 3.862 -25.330 1.00 37.25 176 GLY A CA 1
ATOM 1420 C C . GLY A 1 176 ? 26.638 4.693 -25.462 1.00 37.25 176 GLY A C 1
ATOM 1421 O O . GLY A 1 176 ? 26.586 5.831 -25.928 1.00 37.25 176 GLY A O 1
ATOM 1422 N N . ARG A 1 177 ? 27.765 4.138 -25.006 1.00 38.84 177 ARG A N 1
ATOM 1423 C CA . ARG A 1 177 ? 29.091 4.588 -25.424 1.00 38.84 177 ARG A CA 1
ATOM 1424 C C . ARG A 1 177 ? 29.109 4.525 -26.955 1.00 38.84 177 ARG A C 1
ATOM 1426 O O . ARG A 1 177 ? 29.032 3.434 -27.514 1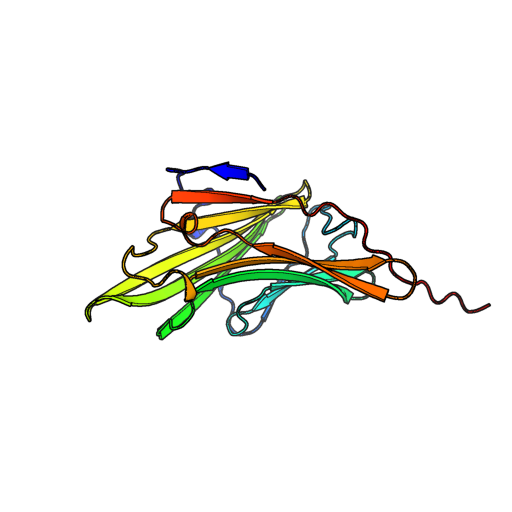.00 38.84 177 ARG A O 1
ATOM 1433 N N . LYS A 1 178 ? 29.120 5.691 -27.598 1.00 37.81 178 LYS A N 1
ATOM 1434 C CA . LYS A 1 178 ? 29.664 5.848 -28.947 1.00 37.81 178 LYS A CA 1
ATOM 1435 C C . LYS A 1 178 ? 31.160 6.073 -28.827 1.00 37.81 178 LYS A C 1
ATOM 1437 O O . LYS A 1 178 ? 31.550 6.756 -27.852 1.00 37.81 178 LYS A O 1
#

Secondary structure (DSSP, 8-state):
-EEE-SPPPSS-GGG--EE-SSEEEE--SS--EETTEEP-EEEEESSSSSEEEE-GGG-EEEEEEEEETT-SEEEEEEEEETTEEEEEEEEEEEETTEEEEEEEEEEE-TTSEEEEEEES--TTS-GGGEEEEEEEEEEETTEEEEEEEEPPGGG-STTEEEEEE--S----------